Protein AF-A0A954NLI7-F1 (afdb_monomer_lite)

Secondary structure (DSSP, 8-state):
---------HHHHHHHHHHHHHHHHT---HHHHHHHHTSTTSHHHHH--SHHHHHHHTTSHHHHHHHHHHHHHHHTT-PPPTTSS----------HHHHHHHHHHHHHTTS-HHHHHHHHHHSPP-GGG-PPPPP---------------------PPPPP--------PPPP-----------------------------------

Sequence (208 aa):
METATVYLSEEKRRQALDAAHQLFMTGPDWLTFFRRTLGIDGTVRQLFPGQEEFVAFERTEEYSQIQQMVTALRALKKNPSQSAEPTRVITVRLPKSVHEALRAEANDHDISMNWLCIAKLLQAFQDDNLPTPPGPVRKKPTGSPQLKVVNGATTETVPYPIGPTGVPYRPQTATNRLDGNHSVPAPHAAFGSAPIRINPPYPGTNNQ

Structure (mmCIF, N/CA/C/O backbone):
data_AF-A0A954NLI7-F1
#
_entry.id   AF-A0A954NLI7-F1
#
loop_
_atom_site.group_PDB
_atom_site.id
_atom_site.type_symbol
_atom_site.label_atom_id
_atom_site.label_alt_id
_atom_site.label_comp_id
_atom_site.label_asym_id
_atom_site.label_entity_id
_atom_site.label_seq_id
_atom_site.pdbx_PDB_ins_code
_atom_site.Cartn_x
_atom_site.Cartn_y
_atom_site.Cartn_z
_atom_site.occupancy
_atom_site.B_iso_or_equiv
_atom_site.auth_seq_id
_atom_site.auth_comp_id
_atom_site.auth_asym_id
_atom_site.auth_atom_id
_atom_site.pdbx_PDB_model_num
ATOM 1 N N . MET A 1 1 ? -28.709 -9.449 9.661 1.00 38.97 1 MET A N 1
ATOM 2 C CA . MET A 1 1 ? -27.655 -9.002 10.589 1.00 38.97 1 MET A CA 1
ATOM 3 C C . MET A 1 1 ? -27.469 -7.526 10.312 1.00 38.97 1 MET A C 1
ATOM 5 O O . MET A 1 1 ? -27.173 -7.194 9.173 1.00 38.97 1 MET A O 1
ATOM 9 N N . GLU A 1 2 ? -27.785 -6.658 11.272 1.00 39.62 2 GLU A N 1
ATOM 10 C CA . GLU A 1 2 ? 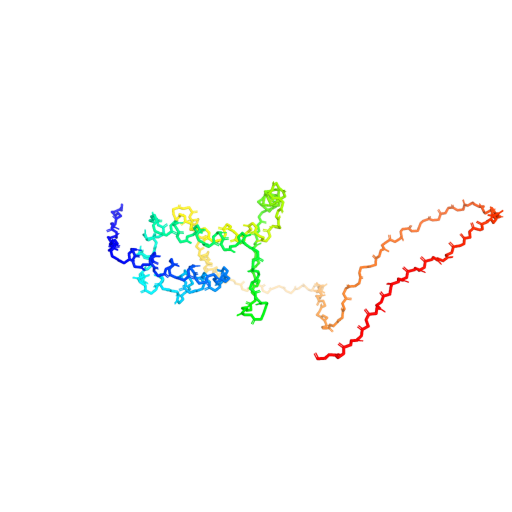-27.527 -5.219 11.154 1.00 39.62 2 GLU A CA 1
ATOM 11 C C . GLU A 1 2 ? -26.018 -5.013 11.036 1.00 39.62 2 GLU A C 1
ATOM 13 O O . GLU A 1 2 ? -25.270 -5.333 11.957 1.00 39.62 2 GLU A O 1
ATOM 18 N N . THR A 1 3 ? -25.552 -4.535 9.886 1.00 46.16 3 THR A N 1
ATOM 19 C CA . THR A 1 3 ? -24.187 -4.034 9.756 1.00 46.16 3 THR A CA 1
ATOM 20 C C . THR A 1 3 ? -24.113 -2.765 10.589 1.00 46.16 3 THR A C 1
ATOM 22 O O . THR A 1 3 ? -24.630 -1.727 10.175 1.00 46.16 3 THR A O 1
ATOM 25 N N . ALA A 1 4 ? -23.526 -2.851 11.782 1.00 49.44 4 ALA A N 1
ATOM 26 C CA . ALA A 1 4 ? -23.156 -1.670 12.539 1.00 49.44 4 ALA A CA 1
ATOM 27 C C . ALA A 1 4 ? -22.230 -0.833 11.646 1.00 49.44 4 ALA A C 1
ATOM 29 O O . ALA A 1 4 ? -21.099 -1.220 11.361 1.00 49.44 4 ALA A O 1
ATOM 30 N N . THR A 1 5 ? -22.738 0.280 11.122 1.00 58.44 5 THR A N 1
ATOM 31 C CA . THR A 1 5 ? -21.933 1.254 10.388 1.00 58.44 5 THR A CA 1
ATOM 32 C C . THR A 1 5 ? -20.918 1.838 11.357 1.00 58.44 5 THR A C 1
ATOM 34 O O . THR A 1 5 ? -21.265 2.663 12.203 1.00 58.44 5 THR A O 1
ATOM 37 N N . VAL A 1 6 ? -19.672 1.379 11.259 1.00 72.75 6 VAL A N 1
ATOM 38 C CA . VAL A 1 6 ? -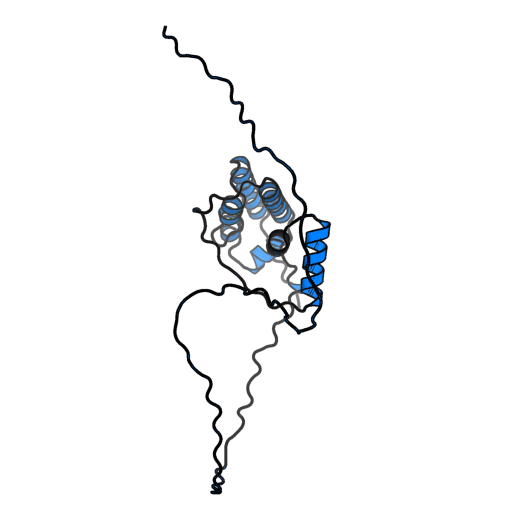18.546 1.969 11.980 1.00 72.75 6 VAL A CA 1
ATOM 39 C C . VAL A 1 6 ? -18.309 3.357 11.395 1.00 72.75 6 VAL A C 1
ATOM 41 O O . VAL A 1 6 ? -17.900 3.502 10.243 1.00 72.75 6 VAL A O 1
ATOM 44 N N . TYR A 1 7 ? -18.611 4.391 12.176 1.00 74.12 7 TYR A N 1
ATOM 45 C CA . TYR A 1 7 ? -18.366 5.773 11.781 1.00 74.12 7 TYR A CA 1
ATOM 46 C C . TYR A 1 7 ? -16.888 6.107 11.972 1.00 74.12 7 TYR A C 1
ATOM 48 O O . TYR A 1 7 ? -16.400 6.232 13.095 1.00 74.12 7 TYR A O 1
ATOM 56 N N . LEU A 1 8 ? -16.176 6.279 10.861 1.00 83.12 8 LEU A N 1
ATOM 57 C CA . LEU A 1 8 ? -14.803 6.770 10.863 1.00 83.12 8 LEU A CA 1
ATOM 58 C C . LEU A 1 8 ? -14.781 8.292 10.944 1.00 83.12 8 LEU A C 1
ATOM 60 O O . LEU A 1 8 ? -15.392 8.978 10.126 1.00 83.12 8 LEU A O 1
ATOM 64 N N . SER A 1 9 ? -14.016 8.825 11.894 1.00 89.00 9 SER A N 1
ATOM 65 C CA . SER A 1 9 ? -13.757 10.262 11.976 1.00 89.00 9 SER A CA 1
ATOM 66 C C . SER A 1 9 ? -13.053 10.751 10.706 1.00 89.00 9 SER A C 1
ATOM 68 O O . SER A 1 9 ? -11.976 10.257 10.366 1.00 89.00 9 SER A O 1
ATOM 70 N N . GLU A 1 10 ? -13.636 11.739 10.021 1.00 90.31 10 GLU A N 1
ATOM 71 C CA . GLU A 1 10 ? -13.028 12.364 8.836 1.00 90.31 10 GLU A CA 1
ATOM 72 C C . GLU A 1 10 ? -11.649 12.950 9.145 1.00 90.31 10 GLU A C 1
ATOM 74 O O . GLU A 1 10 ? -10.729 12.819 8.342 1.00 90.31 10 GLU A O 1
ATOM 79 N N . GLU A 1 11 ? -11.482 13.506 10.348 1.00 92.69 11 GLU A N 1
ATOM 80 C CA . GLU A 1 11 ? -10.203 14.038 10.812 1.00 92.69 11 GLU A CA 1
ATOM 81 C C . GLU A 1 11 ? -9.129 12.949 10.847 1.00 92.69 11 GLU A C 1
ATOM 83 O O . GLU A 1 11 ? -8.040 13.152 10.323 1.00 92.69 11 GLU A O 1
ATOM 88 N N . LYS A 1 12 ? -9.444 11.761 11.386 1.00 92.25 12 LYS A N 1
ATOM 89 C CA . LYS A 1 12 ? -8.500 10.632 11.405 1.00 92.25 12 LYS A CA 1
ATOM 90 C C . LYS A 1 12 ? -8.139 10.168 9.992 1.00 92.25 12 LYS A C 1
ATOM 92 O O . LYS A 1 12 ? -6.976 9.862 9.733 1.00 92.25 12 LYS A O 1
ATOM 97 N N . ARG A 1 13 ? -9.120 10.110 9.078 1.00 94.50 13 ARG A N 1
ATOM 98 C CA . ARG A 1 13 ? -8.895 9.715 7.673 1.00 94.50 13 ARG A CA 1
ATOM 99 C C . ARG A 1 13 ? -7.956 10.695 6.975 1.00 94.50 13 ARG A C 1
ATOM 101 O O . ARG A 1 13 ? -6.963 10.274 6.383 1.00 94.50 13 ARG A O 1
ATOM 108 N N . ARG A 1 14 ? -8.224 11.995 7.116 1.00 95.56 14 ARG A N 1
ATOM 109 C CA . ARG A 1 14 ? -7.375 13.060 6.577 1.00 95.56 14 ARG A CA 1
ATOM 110 C C . ARG A 1 14 ? -5.985 13.041 7.204 1.00 95.56 14 ARG A C 1
ATOM 112 O O . ARG A 1 14 ? -5.002 13.083 6.481 1.00 95.56 14 ARG A O 1
ATOM 119 N N . GLN A 1 15 ? -5.892 12.884 8.522 1.00 95.81 15 GLN A N 1
ATOM 120 C CA . GLN A 1 15 ? -4.617 12.800 9.232 1.00 95.81 15 GLN A CA 1
ATOM 121 C C . GLN A 1 15 ? -3.753 11.629 8.734 1.00 95.81 15 GLN A C 1
ATOM 123 O O . GLN A 1 15 ? -2.540 11.784 8.582 1.00 95.81 15 GLN A O 1
ATOM 128 N N . ALA A 1 16 ? -4.358 10.471 8.450 1.00 95.44 16 ALA A N 1
ATOM 129 C CA . ALA A 1 16 ? -3.658 9.335 7.854 1.00 95.44 16 ALA A CA 1
ATOM 130 C C . ALA A 1 16 ? -3.104 9.672 6.460 1.00 95.44 16 ALA A C 1
ATOM 132 O O . ALA A 1 16 ? -1.940 9.379 6.171 1.00 95.44 16 ALA A O 1
ATOM 133 N N . LEU A 1 17 ? -3.919 10.312 5.617 1.00 97.00 17 LEU A N 1
ATOM 134 C CA . LEU A 1 17 ? -3.525 10.735 4.274 1.00 97.00 17 LEU A CA 1
ATOM 135 C C . LEU A 1 17 ? -2.419 11.798 4.304 1.00 97.00 17 LEU A C 1
ATOM 137 O O . LEU A 1 17 ? -1.421 11.657 3.600 1.00 97.00 17 LEU A O 1
ATOM 141 N N . ASP A 1 18 ? -2.547 12.814 5.156 1.00 97.06 18 ASP A N 1
ATOM 142 C CA . ASP A 1 18 ? -1.562 13.885 5.315 1.00 97.06 18 ASP A CA 1
ATOM 143 C C . ASP A 1 18 ? -0.212 13.323 5.767 1.00 97.06 18 ASP A C 1
ATOM 145 O O . ASP A 1 18 ? 0.823 13.623 5.169 1.00 97.06 18 ASP A O 1
ATOM 149 N N . ALA A 1 19 ? -0.208 12.444 6.776 1.00 96.19 19 ALA A N 1
ATOM 150 C CA . ALA A 1 19 ? 1.010 11.787 7.243 1.00 96.19 19 ALA A CA 1
ATOM 151 C C . ALA A 1 19 ? 1.681 10.963 6.130 1.00 96.19 19 ALA A C 1
ATOM 153 O O . ALA A 1 19 ? 2.908 10.999 5.980 1.00 96.19 19 ALA A O 1
ATOM 154 N N . ALA A 1 20 ? 0.888 10.255 5.319 1.00 97.06 20 ALA A N 1
ATOM 155 C CA . ALA A 1 20 ? 1.392 9.515 4.169 1.00 97.06 20 ALA A CA 1
ATOM 156 C C . ALA A 1 20 ? 1.970 10.453 3.096 1.00 97.06 20 ALA A C 1
ATOM 158 O O . ALA A 1 20 ? 3.089 10.227 2.636 1.00 97.06 20 ALA A O 1
ATOM 159 N N . HIS A 1 21 ? 1.281 11.542 2.748 1.00 97.31 21 HIS A N 1
ATOM 160 C CA . HIS A 1 21 ? 1.772 12.535 1.789 1.00 97.31 21 HIS A CA 1
ATOM 161 C C . HIS A 1 21 ? 3.100 13.156 2.220 1.00 97.31 21 HIS A C 1
ATOM 163 O O . HIS A 1 21 ? 4.029 13.230 1.413 1.00 97.31 21 HIS A O 1
ATOM 169 N N . GLN A 1 22 ? 3.221 13.559 3.488 1.00 96.81 22 GLN A N 1
ATOM 170 C CA . GLN A 1 22 ? 4.461 14.132 4.018 1.00 96.81 22 GLN A CA 1
ATOM 171 C C . GLN A 1 22 ? 5.634 13.159 3.872 1.00 96.81 22 GLN A C 1
ATOM 173 O O . GLN A 1 22 ? 6.716 13.554 3.437 1.00 96.81 22 GLN A O 1
ATOM 178 N N . LEU A 1 23 ? 5.418 11.872 4.163 1.00 95.75 23 LEU A N 1
ATOM 179 C CA . LEU A 1 23 ? 6.448 10.856 3.971 1.00 95.75 23 LEU A CA 1
ATOM 180 C C . LEU A 1 23 ? 6.748 10.607 2.487 1.00 95.75 23 LEU A C 1
ATOM 182 O O . LEU A 1 23 ? 7.906 10.431 2.122 1.00 95.75 23 LEU A O 1
ATOM 186 N N . PHE A 1 24 ? 5.739 10.595 1.618 1.00 95.94 24 PHE A N 1
ATOM 187 C CA . PHE A 1 24 ? 5.924 10.382 0.181 1.00 95.94 24 PHE A CA 1
ATOM 188 C C . PHE A 1 24 ? 6.814 11.470 -0.445 1.00 95.94 24 PHE A C 1
ATOM 190 O O . PHE A 1 24 ? 7.702 11.164 -1.243 1.00 95.94 24 PHE A O 1
ATOM 197 N N . MET A 1 25 ? 6.653 12.727 -0.014 1.00 95.38 25 MET A N 1
ATOM 198 C CA . MET A 1 25 ? 7.464 13.864 -0.469 1.00 95.38 25 MET A CA 1
ATOM 199 C C . MET A 1 25 ? 8.957 13.738 -0.135 1.00 95.38 25 MET A C 1
ATOM 201 O O . MET A 1 25 ? 9.783 14.325 -0.831 1.00 95.38 25 MET A O 1
ATOM 205 N N . THR A 1 26 ? 9.347 12.938 0.866 1.00 93.75 26 THR A N 1
ATOM 206 C CA . THR A 1 26 ? 10.772 12.714 1.175 1.00 93.75 26 THR A CA 1
ATOM 207 C C . THR A 1 26 ? 11.456 11.735 0.208 1.00 93.75 26 THR A C 1
ATOM 209 O O . THR A 1 26 ? 12.631 11.419 0.390 1.00 93.75 26 THR A O 1
ATOM 212 N N . GLY A 1 27 ? 10.738 11.194 -0.785 1.00 90.81 27 GLY A N 1
ATOM 213 C CA . GLY A 1 27 ? 11.255 10.222 -1.757 1.00 90.81 27 GLY A CA 1
ATOM 214 C C . GLY A 1 27 ? 11.783 8.903 -1.159 1.00 90.81 27 GLY A C 1
ATOM 215 O O . GLY A 1 27 ? 12.863 8.443 -1.577 1.00 90.81 27 GLY A O 1
ATOM 216 N N . PRO A 1 28 ? 11.085 8.290 -0.176 1.00 91.81 28 PRO A N 1
ATOM 217 C CA . PRO A 1 28 ? 11.508 7.028 0.424 1.00 91.81 28 PRO A CA 1
ATOM 218 C C . PRO A 1 28 ? 11.469 5.891 -0.604 1.00 91.81 28 PRO A C 1
ATOM 220 O O . PRO A 1 28 ? 10.839 5.991 -1.656 1.00 91.81 28 PRO A O 1
ATOM 223 N N . ASP A 1 29 ? 12.137 4.779 -0.306 1.00 90.56 29 ASP A N 1
ATOM 224 C CA . ASP A 1 29 ? 11.845 3.536 -1.016 1.00 90.56 29 ASP A CA 1
ATOM 225 C C . ASP A 1 29 ? 10.440 3.023 -0.647 1.00 90.56 29 ASP A C 1
ATOM 227 O O . ASP A 1 29 ? 9.889 3.348 0.412 1.00 90.56 29 ASP A O 1
ATOM 231 N N . TRP A 1 30 ? 9.856 2.210 -1.530 1.00 91.12 30 TRP A N 1
ATOM 232 C CA . TRP A 1 30 ? 8.482 1.725 -1.375 1.00 91.12 30 TRP A CA 1
ATOM 233 C C . TRP A 1 30 ? 8.270 0.931 -0.077 1.00 91.12 30 TRP A C 1
ATOM 235 O O . TRP A 1 30 ? 7.185 0.982 0.499 1.00 91.12 30 TRP A O 1
ATOM 245 N N . LEU A 1 31 ? 9.297 0.219 0.398 1.00 90.62 31 LEU A N 1
ATOM 246 C CA . LEU A 1 31 ? 9.206 -0.652 1.564 1.00 90.62 31 LEU A CA 1
ATOM 247 C C . LEU A 1 31 ? 9.277 0.161 2.860 1.00 90.62 31 LEU A C 1
ATOM 249 O O . LEU A 1 31 ? 8.458 -0.031 3.756 1.00 90.62 31 LEU A O 1
ATOM 253 N N . THR A 1 32 ? 10.185 1.136 2.934 1.00 92.31 32 THR A N 1
ATOM 254 C CA . THR A 1 32 ? 10.224 2.120 4.023 1.00 92.31 32 THR A CA 1
ATOM 255 C C . THR A 1 32 ? 8.913 2.892 4.115 1.00 92.31 32 THR A C 1
ATOM 257 O O . THR A 1 32 ? 8.400 3.080 5.220 1.00 92.31 32 THR A O 1
ATOM 260 N N . PHE A 1 33 ? 8.351 3.309 2.975 1.00 94.06 33 PHE A N 1
ATOM 261 C CA . PHE A 1 33 ? 7.045 3.958 2.940 1.00 94.06 33 PHE A CA 1
ATOM 262 C C . PHE A 1 33 ? 5.949 3.039 3.480 1.00 94.06 33 PHE A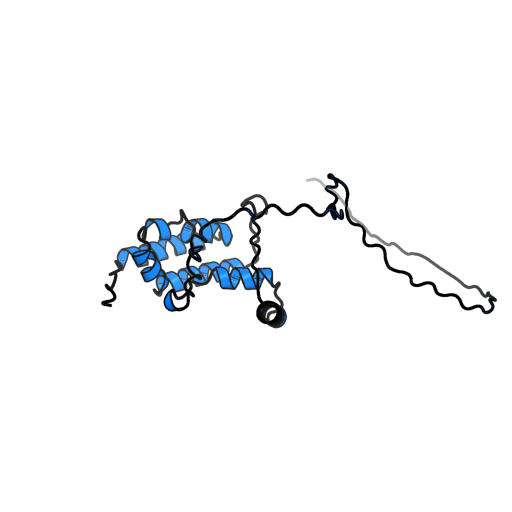 C 1
ATOM 264 O O . PHE A 1 33 ? 5.249 3.419 4.418 1.00 94.06 33 PHE A O 1
ATOM 271 N N . PHE A 1 34 ? 5.841 1.816 2.946 1.00 92.94 34 PHE A N 1
ATOM 272 C CA . PHE A 1 34 ? 4.839 0.837 3.365 1.00 92.94 34 PHE A CA 1
ATOM 273 C C . PHE A 1 34 ? 4.929 0.553 4.867 1.00 92.94 34 PHE A C 1
ATOM 275 O O . PHE A 1 34 ? 3.938 0.687 5.577 1.00 92.94 34 PHE A O 1
ATOM 282 N N . ARG A 1 35 ? 6.126 0.252 5.383 1.00 92.56 35 ARG A N 1
ATOM 283 C CA . ARG A 1 35 ? 6.345 -0.079 6.797 1.00 92.56 35 ARG A CA 1
ATOM 284 C C . ARG A 1 35 ? 5.939 1.055 7.738 1.00 92.56 35 ARG A C 1
ATOM 286 O O . ARG A 1 35 ? 5.351 0.789 8.779 1.00 92.56 35 ARG A O 1
ATOM 293 N N . ARG A 1 36 ? 6.245 2.307 7.382 1.00 94.38 36 ARG A N 1
ATOM 294 C CA . ARG A 1 36 ? 5.915 3.480 8.211 1.00 94.38 36 ARG A CA 1
ATOM 295 C C . ARG A 1 36 ? 4.448 3.897 8.125 1.00 94.38 36 ARG A C 1
ATOM 297 O O . ARG A 1 36 ? 3.972 4.552 9.043 1.00 94.38 36 ARG A O 1
ATOM 304 N N . THR A 1 37 ? 3.741 3.538 7.057 1.00 94.44 37 THR A N 1
ATOM 305 C CA . THR A 1 37 ? 2.347 3.956 6.835 1.00 94.44 37 THR A CA 1
ATOM 306 C C . THR A 1 37 ? 1.364 2.828 7.135 1.00 94.44 37 THR A C 1
ATOM 308 O O . THR A 1 37 ? 0.642 2.903 8.126 1.00 94.44 37 THR A O 1
ATOM 311 N N . LEU A 1 38 ? 1.365 1.783 6.307 1.00 92.69 38 LEU A N 1
ATOM 312 C CA . LEU A 1 38 ? 0.416 0.663 6.317 1.00 92.69 38 LEU A CA 1
ATOM 313 C C . LEU A 1 38 ? 0.921 -0.575 7.077 1.00 92.69 38 LEU A C 1
ATOM 315 O O . LEU A 1 38 ? 0.144 -1.492 7.346 1.00 92.69 38 LEU A O 1
ATOM 319 N N . GLY A 1 39 ? 2.214 -0.622 7.404 1.00 90.62 39 GLY A N 1
ATOM 320 C CA . GLY A 1 39 ? 2.822 -1.697 8.185 1.00 90.62 39 GLY A CA 1
ATOM 321 C C . GLY A 1 39 ? 2.195 -1.842 9.573 1.00 90.62 39 GLY A C 1
ATOM 322 O O . GLY A 1 39 ? 1.471 -0.964 10.028 1.00 90.62 39 GLY A O 1
ATOM 323 N N . ILE A 1 40 ? 2.499 -2.948 10.258 1.00 89.19 40 ILE A N 1
ATOM 324 C CA . ILE A 1 40 ? 1.915 -3.306 11.567 1.00 89.19 40 ILE A CA 1
ATOM 325 C C . ILE A 1 40 ? 2.051 -2.163 12.589 1.00 89.19 40 ILE A C 1
ATOM 327 O O . ILE A 1 40 ? 1.079 -1.836 13.261 1.00 89.19 40 ILE A O 1
ATOM 331 N N . ASP A 1 41 ? 3.218 -1.514 12.629 1.00 88.31 41 ASP A N 1
ATOM 332 C CA . ASP A 1 41 ? 3.506 -0.368 13.505 1.00 88.31 41 ASP A CA 1
ATOM 333 C C . ASP A 1 41 ? 3.350 0.990 12.796 1.00 88.31 41 ASP A C 1
ATOM 335 O O . ASP A 1 41 ? 3.806 2.022 13.293 1.00 88.31 41 ASP A O 1
ATOM 339 N N . GLY A 1 42 ? 2.760 0.996 11.602 1.00 92.56 42 GLY A N 1
ATOM 340 C CA . GLY A 1 42 ? 2.624 2.173 10.760 1.00 92.56 42 GLY A CA 1
ATOM 341 C C . GLY A 1 42 ? 1.604 3.174 11.297 1.00 92.56 42 GLY A C 1
ATOM 342 O O . GLY A 1 42 ? 0.699 2.836 12.061 1.00 92.56 42 GLY A O 1
ATOM 343 N N . THR A 1 43 ? 1.725 4.429 10.868 1.00 94.81 43 THR A N 1
ATOM 344 C CA . THR A 1 43 ? 0.863 5.526 11.330 1.00 94.81 43 THR A CA 1
ATOM 345 C C . THR A 1 43 ? -0.625 5.232 11.122 1.00 94.81 43 THR A C 1
ATOM 347 O O . THR A 1 43 ? -1.432 5.549 11.990 1.00 94.81 43 THR A O 1
ATOM 350 N N . VAL A 1 44 ? -1.004 4.566 10.025 1.00 93.88 44 VAL A N 1
ATOM 351 C CA . VAL A 1 44 ? -2.411 4.219 9.758 1.00 93.88 44 VAL A CA 1
ATOM 352 C C . VAL A 1 44 ? -2.928 3.194 10.773 1.00 93.88 44 VAL A C 1
ATOM 354 O O . VAL A 1 44 ? -4.011 3.374 11.325 1.00 93.88 44 VAL A O 1
ATOM 357 N N . ARG A 1 45 ? -2.141 2.155 11.086 1.00 91.56 45 ARG A N 1
ATOM 358 C CA . ARG A 1 45 ? -2.491 1.149 12.109 1.00 91.56 45 ARG A CA 1
ATOM 359 C C . ARG A 1 45 ? -2.624 1.762 13.504 1.00 91.56 45 ARG A C 1
ATOM 361 O O . ARG A 1 45 ? -3.468 1.326 14.277 1.00 91.56 45 ARG A O 1
ATOM 368 N N . GLN A 1 46 ? -1.827 2.783 13.816 1.00 93.38 46 GLN A N 1
ATOM 369 C CA . GLN A 1 46 ? -1.918 3.499 15.092 1.00 93.38 46 GLN A CA 1
ATOM 370 C C . GLN A 1 46 ? -3.182 4.371 15.192 1.00 93.38 46 GLN A C 1
ATOM 372 O O . GLN A 1 46 ? -3.766 4.477 16.269 1.00 93.38 46 GLN A O 1
ATOM 377 N N . LEU A 1 47 ? -3.622 4.982 14.086 1.00 93.69 47 LEU A N 1
ATOM 378 C CA . LEU A 1 47 ? -4.834 5.814 14.043 1.00 93.69 47 LEU A CA 1
ATOM 379 C C . LEU A 1 47 ? -6.133 4.991 14.092 1.00 93.69 47 LEU A C 1
ATOM 381 O O . LEU A 1 47 ? -7.136 5.458 14.651 1.00 93.69 47 LEU A O 1
ATOM 385 N N . PHE A 1 48 ? -6.093 3.773 13.543 1.00 93.06 48 PHE A N 1
ATOM 386 C CA . PHE A 1 48 ? -7.202 2.816 13.487 1.00 93.06 48 PHE A CA 1
ATOM 387 C C . PHE A 1 48 ? -6.803 1.485 14.151 1.00 93.06 48 PHE A C 1
ATOM 389 O O . PHE A 1 48 ? -6.556 0.492 13.460 1.00 93.06 48 PHE A O 1
ATOM 396 N N . PRO A 1 49 ? -6.700 1.447 15.494 1.00 89.75 49 PRO A N 1
ATOM 397 C CA . PRO A 1 49 ? -6.267 0.252 16.215 1.00 89.75 49 PRO A CA 1
ATOM 398 C C . PRO A 1 49 ? -7.316 -0.870 16.189 1.00 89.75 49 PRO A C 1
ATOM 400 O O . PRO A 1 49 ? -6.969 -2.042 16.342 1.00 89.75 49 PRO A O 1
ATOM 403 N N . GLY A 1 50 ? -8.599 -0.532 16.012 1.00 90.56 50 GLY A N 1
ATOM 404 C CA . GLY A 1 50 ? -9.675 -1.509 15.881 1.00 90.56 50 GLY A CA 1
ATOM 405 C C . GLY A 1 50 ? -9.690 -2.147 14.494 1.00 90.56 50 GLY A C 1
ATOM 406 O O . GLY A 1 50 ? -9.641 -1.445 13.487 1.00 90.56 50 GLY A O 1
ATOM 407 N N . GLN A 1 51 ? -9.820 -3.476 14.427 1.00 87.25 51 GLN A N 1
ATOM 408 C CA . GLN A 1 51 ? -9.897 -4.186 13.144 1.00 87.25 51 GLN A CA 1
ATOM 409 C C . GLN A 1 51 ? -11.078 -3.696 12.296 1.00 87.25 51 GLN A C 1
ATOM 411 O O . GLN A 1 51 ? -10.912 -3.485 11.101 1.00 87.25 51 GLN A O 1
ATOM 416 N N . GLU A 1 52 ? -12.243 -3.472 12.906 1.00 87.69 52 GLU A N 1
ATOM 417 C CA . GLU A 1 52 ? -13.430 -2.975 12.200 1.00 87.69 52 GLU A CA 1
ATOM 418 C C . GLU A 1 52 ? -13.233 -1.543 11.674 1.00 87.69 52 GLU A C 1
ATOM 420 O O . GLU A 1 52 ? -13.633 -1.242 10.551 1.00 87.69 52 GLU A O 1
ATOM 425 N N . GLU A 1 53 ? -12.557 -0.675 12.438 1.00 90.44 53 GLU A N 1
ATOM 426 C CA . GLU A 1 53 ? -12.211 0.685 12.002 1.00 90.44 53 GLU A CA 1
ATOM 427 C C . GLU A 1 53 ? -11.219 0.659 10.833 1.00 90.44 53 GLU A C 1
ATOM 429 O O . GLU A 1 53 ? -11.409 1.364 9.844 1.00 90.44 53 GLU A O 1
ATOM 434 N N . PHE A 1 54 ? -10.179 -0.175 10.915 1.00 90.06 54 PHE A N 1
ATOM 435 C CA . PHE A 1 54 ? -9.189 -0.306 9.848 1.00 90.06 54 PHE A CA 1
ATOM 436 C C . PHE A 1 54 ? -9.829 -0.840 8.562 1.00 90.06 54 PHE A C 1
ATOM 438 O O . PHE A 1 54 ? -9.641 -0.267 7.497 1.00 90.06 54 PHE A O 1
ATOM 445 N N . VAL A 1 55 ? -10.655 -1.880 8.668 1.00 88.69 55 VAL A N 1
ATOM 446 C CA . VAL A 1 55 ? -11.407 -2.468 7.546 1.00 88.69 55 VAL A CA 1
ATOM 447 C C . VAL A 1 55 ? -12.388 -1.469 6.923 1.00 88.69 55 VAL A C 1
ATOM 449 O O . VAL A 1 55 ? -12.590 -1.449 5.706 1.00 88.69 55 VAL A O 1
ATOM 452 N N . ALA A 1 56 ? -13.011 -0.613 7.733 1.00 89.19 56 ALA A N 1
ATOM 453 C CA . ALA A 1 56 ? -13.813 0.486 7.215 1.00 89.19 56 ALA A CA 1
ATOM 454 C C . ALA A 1 56 ? -12.933 1.526 6.489 1.00 89.19 56 ALA A C 1
ATOM 456 O O . ALA A 1 56 ? -13.351 2.048 5.457 1.00 89.19 56 ALA A O 1
ATOM 457 N N . PHE A 1 57 ? -11.710 1.787 6.973 1.00 91.75 57 PHE A N 1
ATOM 458 C CA . PHE A 1 57 ? -10.770 2.731 6.361 1.00 91.75 57 PHE A CA 1
ATOM 459 C C . PHE A 1 57 ? -10.262 2.232 5.005 1.00 91.75 57 PHE A C 1
ATOM 461 O O . PHE A 1 57 ? -10.142 3.018 4.073 1.00 91.75 57 PHE A O 1
ATOM 468 N N . GLU A 1 58 ? -10.054 0.923 4.842 1.00 91.38 58 GLU A N 1
ATOM 469 C CA . GLU A 1 58 ? -9.642 0.333 3.559 1.00 91.38 58 GLU A CA 1
ATOM 470 C C . GLU A 1 58 ? -10.640 0.580 2.418 1.00 91.38 58 GLU A C 1
ATOM 472 O O . GLU A 1 58 ? -10.272 0.521 1.245 1.00 91.38 58 GLU A O 1
ATOM 477 N N . ARG A 1 59 ? -11.900 0.891 2.748 1.00 89.81 59 ARG A N 1
ATOM 478 C CA . ARG A 1 59 ? -12.950 1.223 1.776 1.00 89.81 59 ARG A CA 1
ATOM 479 C C . ARG A 1 59 ? -13.007 2.712 1.420 1.00 89.81 59 ARG A C 1
ATOM 481 O O . ARG A 1 59 ? -13.866 3.099 0.629 1.00 89.81 59 ARG A O 1
ATOM 488 N N . THR A 1 60 ? -12.151 3.555 1.997 1.00 92.38 60 THR A N 1
ATOM 489 C CA . THR A 1 60 ? -12.205 5.006 1.783 1.00 92.38 60 THR A CA 1
ATOM 490 C C . THR A 1 60 ? -11.305 5.468 0.638 1.00 92.38 60 THR A C 1
ATOM 492 O O . THR A 1 60 ? -10.391 4.771 0.178 1.00 92.38 60 THR A O 1
ATOM 495 N N . GLU A 1 61 ? -11.567 6.684 0.157 1.00 93.19 61 GLU A N 1
ATOM 496 C CA . GLU A 1 61 ? -10.760 7.307 -0.891 1.00 93.19 61 GLU A CA 1
ATOM 497 C C . GLU A 1 61 ? -9.335 7.599 -0.403 1.00 93.19 61 GLU A C 1
ATOM 499 O O . GLU A 1 61 ? -8.375 7.390 -1.143 1.00 93.19 61 GLU A O 1
ATOM 504 N N . GLU A 1 62 ? -9.172 7.999 0.861 1.00 94.62 62 GLU A N 1
ATOM 505 C CA . GLU A 1 62 ? -7.859 8.281 1.446 1.00 94.62 62 GLU A CA 1
ATOM 506 C C . GLU A 1 62 ? -6.947 7.053 1.405 1.00 94.62 62 GLU A C 1
ATOM 508 O O . GLU A 1 62 ? -5.788 7.149 1.001 1.00 94.62 62 GLU A O 1
ATOM 513 N N . TYR A 1 63 ? -7.471 5.876 1.759 1.00 94.81 63 TYR A N 1
ATOM 514 C CA . TYR A 1 63 ? -6.713 4.633 1.655 1.00 94.81 63 TYR A CA 1
ATOM 515 C C . TYR A 1 63 ? -6.335 4.320 0.203 1.00 94.81 63 TYR A C 1
ATOM 517 O O . TYR A 1 63 ? -5.190 3.955 -0.078 1.00 94.81 63 TYR A O 1
ATOM 525 N N . SER A 1 64 ? -7.263 4.536 -0.733 1.00 93.62 64 SER A N 1
ATOM 526 C CA . SER A 1 64 ? -7.009 4.354 -2.167 1.00 93.62 64 SER A CA 1
ATOM 527 C C . SER A 1 64 ? -5.868 5.254 -2.659 1.00 93.62 64 SER A C 1
ATOM 529 O O . SER A 1 64 ? -4.995 4.797 -3.398 1.00 93.62 64 SER A O 1
ATOM 531 N N . GLN A 1 65 ? -5.809 6.507 -2.201 1.00 95.62 65 GLN A N 1
ATOM 532 C CA . GLN A 1 65 ? -4.711 7.427 -2.515 1.00 95.62 65 GLN A CA 1
ATOM 533 C C . GLN A 1 65 ? -3.374 6.960 -1.912 1.00 95.62 65 GLN A C 1
ATOM 535 O O . GLN A 1 65 ? -2.347 6.977 -2.595 1.00 95.62 65 GLN A O 1
ATOM 540 N N . ILE A 1 66 ? -3.368 6.455 -0.673 1.00 95.69 66 ILE A N 1
ATOM 541 C CA . ILE A 1 66 ? -2.166 5.861 -0.056 1.00 95.69 66 ILE A CA 1
ATOM 542 C C . ILE A 1 66 ? -1.679 4.647 -0.860 1.00 95.69 66 ILE A C 1
ATOM 544 O O . ILE A 1 66 ? -0.481 4.524 -1.124 1.00 95.69 66 ILE A O 1
ATOM 548 N N . GLN A 1 67 ? -2.577 3.776 -1.328 1.00 94.25 67 GLN A N 1
ATOM 549 C CA . GLN A 1 67 ? -2.200 2.647 -2.186 1.00 94.25 67 GLN A CA 1
ATOM 550 C C . GLN A 1 67 ? -1.633 3.085 -3.545 1.00 94.25 67 GLN A C 1
ATOM 552 O O . GLN A 1 67 ? -0.689 2.465 -4.053 1.00 94.25 67 GLN A O 1
ATOM 557 N N . GLN A 1 68 ? -2.150 4.169 -4.129 1.00 94.44 68 GLN A N 1
ATOM 558 C CA . GLN A 1 68 ? -1.585 4.751 -5.350 1.00 94.44 68 GLN A CA 1
ATOM 559 C C . GLN A 1 68 ? -0.152 5.249 -5.118 1.00 94.44 68 GLN A C 1
ATOM 561 O O . GLN A 1 68 ? 0.722 4.973 -5.942 1.00 94.44 68 GLN A O 1
ATOM 566 N N . MET A 1 69 ? 0.127 5.883 -3.973 1.00 95.19 69 MET A N 1
ATOM 567 C CA . MET A 1 69 ? 1.491 6.274 -3.591 1.00 95.19 69 MET A CA 1
ATOM 568 C C . MET A 1 69 ? 2.429 5.061 -3.485 1.00 95.19 69 MET A C 1
ATOM 570 O O . MET A 1 69 ? 3.526 5.086 -4.048 1.00 95.19 69 MET A O 1
ATOM 574 N N . VAL A 1 70 ? 1.998 3.967 -2.837 1.00 93.50 70 VAL A N 1
ATOM 575 C CA . VAL A 1 70 ? 2.778 2.709 -2.772 1.00 93.50 70 VAL A CA 1
ATOM 576 C C . VAL A 1 70 ? 3.077 2.187 -4.178 1.00 93.50 70 VAL A C 1
ATOM 578 O O . VAL A 1 70 ? 4.218 1.841 -4.491 1.00 93.50 70 VAL A O 1
ATOM 581 N N . THR A 1 71 ? 2.061 2.156 -5.039 1.00 91.44 71 THR A N 1
ATOM 582 C CA . THR A 1 71 ? 2.175 1.677 -6.421 1.00 91.44 71 THR A CA 1
ATOM 583 C C . THR A 1 71 ? 3.166 2.522 -7.222 1.00 91.44 71 THR A C 1
ATOM 585 O O . THR A 1 71 ? 4.031 1.969 -7.907 1.00 91.44 71 THR A O 1
ATOM 588 N N . ALA A 1 72 ? 3.111 3.848 -7.075 1.00 92.62 72 ALA A N 1
ATOM 589 C CA . ALA A 1 72 ? 4.040 4.776 -7.712 1.00 92.62 72 ALA A CA 1
ATOM 590 C C . ALA A 1 72 ? 5.492 4.548 -7.252 1.00 92.62 72 ALA A C 1
ATOM 592 O O . ALA A 1 72 ? 6.383 4.393 -8.091 1.00 92.62 72 ALA A O 1
ATOM 593 N N . LEU A 1 73 ? 5.740 4.437 -5.938 1.00 92.56 73 LEU A N 1
ATOM 594 C CA . LEU A 1 73 ? 7.081 4.141 -5.398 1.00 92.56 73 LEU A CA 1
ATOM 595 C C . LEU A 1 73 ? 7.624 2.804 -5.898 1.00 92.56 73 LEU A C 1
ATOM 597 O O . LEU A 1 73 ? 8.826 2.653 -6.123 1.00 92.56 73 LEU A O 1
ATOM 601 N N . ARG A 1 74 ? 6.741 1.827 -6.090 1.00 89.62 74 ARG A N 1
ATOM 602 C CA . ARG A 1 74 ? 7.119 0.514 -6.592 1.00 89.62 74 ARG A CA 1
ATOM 603 C C . ARG A 1 74 ? 7.506 0.567 -8.072 1.00 89.62 74 ARG A C 1
ATOM 605 O O . ARG A 1 74 ? 8.510 -0.028 -8.457 1.00 89.62 74 ARG A O 1
ATOM 612 N N . ALA A 1 75 ? 6.780 1.330 -8.889 1.00 88.00 75 ALA A N 1
ATOM 613 C CA . ALA A 1 75 ? 7.099 1.527 -10.306 1.00 88.00 75 ALA A CA 1
ATOM 614 C C . ALA A 1 75 ? 8.475 2.186 -10.530 1.00 88.00 75 ALA A C 1
ATOM 616 O O . ALA A 1 75 ? 9.159 1.868 -11.501 1.00 88.00 75 ALA A O 1
ATOM 617 N N . LEU A 1 76 ? 8.923 3.031 -9.596 1.00 85.12 76 LEU A N 1
ATOM 618 C CA . LEU A 1 76 ? 10.212 3.733 -9.650 1.00 85.12 76 LEU A CA 1
ATOM 619 C C . LEU A 1 76 ? 11.450 2.814 -9.545 1.00 85.12 76 LEU A C 1
ATOM 621 O O . LEU A 1 76 ? 12.570 3.305 -9.672 1.00 85.12 76 LEU A O 1
ATOM 625 N N . LYS A 1 77 ? 11.291 1.496 -9.318 1.00 67.31 77 LYS A N 1
ATOM 626 C CA . LYS A 1 77 ? 12.379 0.488 -9.251 1.00 67.31 77 LYS A CA 1
ATOM 627 C C . LYS A 1 77 ? 13.555 0.854 -8.325 1.00 67.31 77 LYS A C 1
ATOM 629 O O . LYS A 1 77 ? 14.630 0.259 -8.426 1.00 67.31 77 LYS A O 1
ATOM 634 N N . LYS A 1 78 ? 13.361 1.773 -7.372 1.00 66.44 78 LYS A N 1
ATOM 635 C CA . LYS A 1 78 ? 14.324 2.064 -6.304 1.00 66.44 78 LYS A CA 1
ATOM 636 C C . LYS A 1 78 ? 14.282 0.894 -5.327 1.00 66.44 78 LYS A C 1
ATOM 638 O O . LYS A 1 78 ? 13.504 0.885 -4.376 1.00 66.44 78 LYS A O 1
ATOM 643 N N . ASN A 1 79 ? 15.044 -0.151 -5.647 1.00 59.94 79 ASN A N 1
ATOM 644 C CA . ASN A 1 79 ? 15.127 -1.336 -4.809 1.00 59.94 79 ASN A CA 1
ATOM 645 C C . ASN A 1 79 ? 15.631 -0.899 -3.427 1.00 59.94 79 ASN A C 1
ATOM 647 O O . ASN A 1 79 ? 16.661 -0.217 -3.368 1.00 59.94 79 ASN A O 1
ATOM 651 N N . PRO A 1 80 ? 14.934 -1.255 -2.332 1.00 64.44 80 PRO A N 1
ATOM 652 C CA . PRO A 1 80 ? 15.486 -1.049 -1.004 1.00 64.44 80 PRO A CA 1
ATOM 653 C C . PRO A 1 80 ? 16.858 -1.722 -0.961 1.00 64.44 80 PRO A C 1
ATOM 655 O O . PRO A 1 80 ? 17.052 -2.797 -1.543 1.00 64.44 80 PRO A O 1
ATOM 658 N N . SER A 1 81 ? 17.836 -1.073 -0.327 1.00 58.94 81 SER A N 1
ATOM 659 C CA . SER A 1 81 ? 19.140 -1.694 -0.117 1.00 58.94 81 SER A CA 1
ATOM 660 C C . SER A 1 81 ? 18.904 -3.056 0.539 1.00 58.94 81 SER A C 1
ATOM 662 O O . SER A 1 81 ? 18.202 -3.155 1.542 1.00 58.94 81 SER A O 1
ATOM 664 N N . GLN A 1 82 ? 19.450 -4.127 -0.045 1.00 53.72 82 GLN A N 1
ATOM 665 C CA . GLN A 1 82 ? 19.175 -5.506 0.391 1.00 53.72 82 GLN A CA 1
ATOM 666 C C . GLN A 1 82 ? 19.547 -5.771 1.866 1.00 53.72 82 GLN A C 1
ATOM 668 O O . GLN A 1 82 ? 19.174 -6.804 2.412 1.00 53.72 82 GLN A O 1
ATOM 673 N N . SER A 1 83 ? 20.252 -4.844 2.527 1.00 53.97 83 SER A N 1
ATOM 674 C CA . SER A 1 83 ? 20.567 -4.906 3.956 1.00 53.97 83 SER A CA 1
ATOM 675 C C . SER A 1 83 ? 19.500 -4.298 4.880 1.00 53.97 83 SER A C 1
ATOM 677 O O . SER A 1 83 ? 19.652 -4.405 6.092 1.00 53.97 83 SER A O 1
ATOM 679 N N . ALA A 1 84 ? 18.470 -3.621 4.359 1.00 63.91 84 ALA A N 1
ATOM 680 C CA . ALA A 1 84 ? 17.516 -2.862 5.174 1.00 63.91 84 ALA A CA 1
ATOM 681 C C . ALA A 1 84 ? 16.369 -3.713 5.741 1.00 63.91 84 ALA A C 1
ATOM 683 O O . ALA A 1 84 ? 15.852 -3.391 6.809 1.00 63.91 84 ALA A O 1
ATOM 684 N N . GLU A 1 85 ? 15.967 -4.791 5.059 1.00 73.94 85 GLU A N 1
ATOM 685 C CA . GLU A 1 85 ? 14.877 -5.652 5.523 1.00 73.94 85 GLU A CA 1
ATOM 686 C C . GLU A 1 85 ? 15.114 -7.123 5.145 1.00 73.94 85 GLU A C 1
ATOM 688 O O . GLU A 1 85 ? 15.298 -7.438 3.964 1.00 73.94 85 GLU A O 1
ATOM 693 N N . PRO A 1 86 ? 15.124 -8.053 6.118 1.00 82.38 86 PRO A N 1
ATOM 694 C CA . PRO A 1 86 ? 15.329 -9.462 5.827 1.00 82.38 86 PRO A CA 1
ATOM 695 C C . PRO A 1 86 ? 14.129 -10.026 5.061 1.00 82.38 86 PRO A C 1
ATOM 697 O O . PRO A 1 86 ? 13.011 -10.072 5.568 1.00 82.38 86 PRO A O 1
ATOM 700 N N . THR A 1 87 ? 14.370 -10.528 3.850 1.00 84.38 87 THR A N 1
ATOM 701 C CA . THR A 1 87 ? 13.321 -11.184 3.060 1.00 84.38 87 THR A CA 1
ATOM 702 C C . THR A 1 87 ? 12.903 -12.506 3.713 1.00 84.38 87 THR A C 1
ATOM 704 O O . THR A 1 87 ? 13.739 -13.308 4.142 1.00 84.38 87 THR A O 1
ATOM 707 N N . ARG A 1 88 ? 11.592 -12.748 3.784 1.00 88.94 88 ARG A N 1
ATOM 708 C CA . ARG A 1 88 ? 10.990 -14.016 4.218 1.00 88.94 88 ARG A CA 1
ATOM 709 C C . ARG A 1 88 ? 10.247 -14.645 3.044 1.00 88.94 88 ARG A C 1
ATOM 711 O O . ARG A 1 88 ? 9.641 -13.938 2.246 1.00 88.94 88 ARG A O 1
ATOM 718 N N . VAL A 1 89 ? 10.303 -15.971 2.939 1.00 91.25 89 VAL A N 1
ATOM 719 C CA . VAL A 1 89 ? 9.639 -16.719 1.865 1.00 91.25 89 VAL A CA 1
ATOM 720 C C . VAL A 1 89 ? 8.305 -17.252 2.370 1.00 91.25 89 VAL A C 1
ATOM 722 O O . VAL A 1 89 ? 8.255 -17.927 3.396 1.00 91.25 89 VAL A O 1
ATOM 725 N N . ILE A 1 90 ? 7.239 -16.991 1.615 1.00 89.31 90 ILE A N 1
ATOM 726 C CA . ILE A 1 90 ? 5.947 -17.661 1.772 1.00 89.31 90 ILE A CA 1
ATOM 727 C C . ILE A 1 90 ? 5.804 -18.728 0.683 1.00 89.31 90 ILE A C 1
ATOM 729 O O . ILE A 1 90 ? 6.113 -18.479 -0.480 1.00 89.31 90 ILE A O 1
ATOM 733 N N . THR A 1 91 ? 5.352 -19.928 1.051 1.00 92.94 91 THR A N 1
ATOM 734 C CA . THR A 1 91 ? 5.033 -20.992 0.085 1.00 92.94 91 THR A CA 1
ATOM 735 C C . THR A 1 91 ? 3.522 -21.169 0.032 1.00 92.94 91 THR A C 1
ATOM 737 O O . THR A 1 91 ? 2.914 -21.562 1.025 1.00 92.94 91 THR A O 1
ATOM 740 N N . VAL A 1 92 ? 2.916 -20.887 -1.122 1.00 92.00 92 VAL A N 1
ATOM 741 C CA . VAL A 1 92 ? 1.468 -21.023 -1.340 1.00 92.00 92 VAL A CA 1
ATOM 742 C C . VAL A 1 92 ? 1.199 -22.238 -2.225 1.00 92.00 92 VAL A C 1
ATOM 744 O O . VAL A 1 92 ? 1.806 -22.386 -3.285 1.00 92.00 92 VAL A O 1
ATOM 747 N N . ARG A 1 93 ? 0.279 -23.116 -1.809 1.00 94.44 93 ARG A N 1
ATOM 748 C CA . ARG A 1 93 ? -0.191 -24.234 -2.642 1.00 94.44 93 ARG A CA 1
ATOM 749 C C . ARG A 1 93 ? -1.313 -23.739 -3.548 1.00 94.44 93 ARG A C 1
ATOM 751 O O . ARG A 1 93 ? -2.401 -23.451 -3.063 1.00 94.44 93 ARG A O 1
ATOM 758 N N . LEU A 1 94 ? -1.047 -23.663 -4.849 1.00 94.19 94 LEU A N 1
ATOM 759 C CA . LEU A 1 94 ? -2.023 -23.245 -5.855 1.00 94.19 94 LEU A CA 1
ATOM 760 C C . LEU A 1 94 ? -2.412 -24.428 -6.754 1.00 94.19 94 LEU A C 1
ATOM 762 O O . LEU A 1 94 ? -1.541 -25.229 -7.107 1.00 94.19 94 LEU A O 1
ATOM 766 N N . 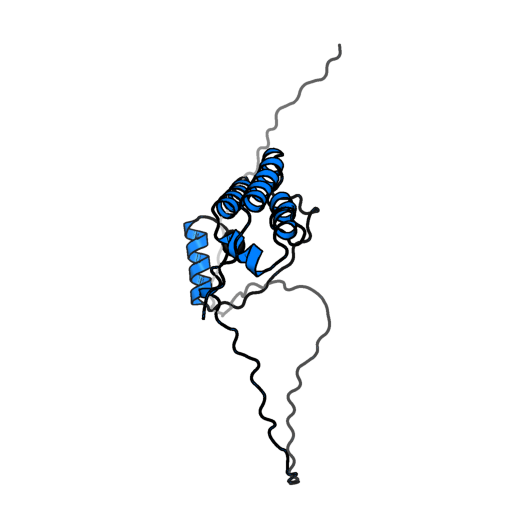PRO A 1 95 ? -3.690 -24.552 -7.160 1.00 97.69 95 PRO A N 1
ATOM 767 C CA . PRO A 1 95 ? -4.068 -25.424 -8.266 1.00 97.69 95 PRO A CA 1
ATOM 768 C C . PRO A 1 95 ? -3.280 -25.071 -9.532 1.00 97.69 95 PRO A C 1
ATOM 770 O O . PRO A 1 95 ? -2.982 -23.900 -9.776 1.00 97.69 95 PRO A O 1
ATOM 773 N N . LYS A 1 96 ? -2.981 -26.077 -10.363 1.00 97.12 96 LYS A N 1
ATOM 774 C CA . LYS A 1 96 ? -2.187 -25.899 -11.590 1.00 97.12 96 LYS A CA 1
ATOM 775 C C . LYS A 1 96 ? -2.753 -24.795 -12.492 1.00 97.12 96 LYS A C 1
ATOM 777 O O . LYS A 1 96 ? -2.001 -23.928 -12.917 1.00 97.12 96 LYS A O 1
ATOM 782 N N . SER A 1 97 ? -4.068 -24.792 -12.704 1.00 97.94 97 SER A N 1
ATOM 783 C CA . SER A 1 97 ? -4.755 -23.791 -13.530 1.00 97.94 97 SER A CA 1
ATOM 784 C C . SER A 1 97 ? -4.569 -22.362 -13.014 1.00 97.94 97 SER A C 1
ATOM 786 O O . SER A 1 97 ? -4.298 -21.459 -13.797 1.00 97.94 97 SER A O 1
ATOM 788 N N . VAL A 1 98 ? -4.654 -22.152 -11.696 1.00 96.75 98 VAL A N 1
ATOM 789 C CA . VAL A 1 98 ? -4.466 -20.831 -11.071 1.00 96.75 98 VAL A CA 1
ATOM 790 C C . VAL A 1 98 ? -3.021 -20.360 -11.223 1.00 96.75 98 VAL A C 1
ATOM 792 O O . VAL A 1 98 ? -2.770 -19.207 -11.559 1.00 96.75 98 VAL A O 1
ATOM 795 N N . HIS A 1 99 ? -2.060 -21.257 -11.007 1.00 97.94 99 HIS A N 1
ATOM 796 C CA . HIS A 1 99 ? -0.647 -20.943 -11.198 1.00 97.94 99 HIS A CA 1
ATOM 797 C C . HIS A 1 99 ? -0.325 -20.599 -12.664 1.00 97.94 99 HIS A C 1
ATOM 799 O O . HIS A 1 99 ? 0.415 -19.654 -12.929 1.00 97.94 99 HIS A O 1
ATOM 805 N N . GLU A 1 100 ? -0.877 -21.345 -13.624 1.00 98.00 100 GLU A N 1
ATOM 806 C CA . GLU A 1 100 ? -0.704 -21.069 -15.057 1.00 98.00 100 GLU A CA 1
ATOM 807 C C . GLU A 1 100 ? -1.328 -19.731 -15.465 1.00 98.00 100 GLU A C 1
ATOM 809 O O . GLU A 1 100 ? -0.688 -18.980 -16.197 1.00 98.00 100 GLU A O 1
ATOM 814 N N . ALA A 1 101 ? -2.502 -19.387 -14.926 1.00 97.88 101 ALA A N 1
ATOM 815 C CA . ALA A 1 101 ? -3.126 -18.085 -15.147 1.00 97.88 101 ALA A CA 1
ATOM 816 C C . ALA A 1 101 ? -2.246 -16.928 -14.640 1.00 97.88 101 ALA A C 1
ATOM 818 O O . ALA A 1 101 ? -1.994 -15.984 -15.383 1.00 97.88 101 ALA A O 1
ATOM 819 N N . LEU A 1 102 ? -1.699 -17.029 -13.419 1.00 97.38 102 LEU A N 1
ATOM 820 C CA . LEU A 1 102 ? -0.773 -16.021 -12.879 1.00 97.38 102 LEU A CA 1
ATOM 821 C C . LEU A 1 102 ? 0.500 -15.885 -13.719 1.00 97.38 102 LEU A C 1
ATOM 823 O O . LEU A 1 102 ? 1.035 -14.788 -13.875 1.00 97.38 102 LEU A O 1
ATOM 827 N N . ARG A 1 103 ? 1.008 -17.002 -14.249 1.00 97.56 103 ARG A N 1
ATOM 828 C CA . ARG A 1 103 ? 2.190 -16.998 -15.111 1.00 97.56 103 ARG A CA 1
ATOM 829 C C . ARG A 1 103 ? 1.911 -16.320 -16.452 1.00 97.56 103 ARG A C 1
ATOM 831 O O . ARG A 1 103 ? 2.766 -15.569 -16.909 1.00 97.56 103 ARG A O 1
ATOM 838 N N . ALA A 1 104 ? 0.760 -16.598 -17.063 1.00 98.00 104 ALA A N 1
ATOM 839 C CA . ALA A 1 104 ? 0.337 -15.959 -18.305 1.00 98.00 104 ALA A CA 1
ATOM 840 C C . ALA A 1 104 ? 0.152 -14.449 -18.106 1.00 98.00 104 ALA A C 1
ATOM 842 O O . ALA A 1 104 ? 0.780 -13.673 -18.811 1.00 98.00 104 ALA A O 1
ATOM 843 N N . GLU A 1 105 ? -0.570 -14.036 -17.060 1.00 97.88 105 GLU A N 1
ATOM 844 C CA . GLU A 1 105 ? -0.781 -12.618 -16.734 1.00 97.88 105 GLU A CA 1
ATOM 845 C C . GLU A 1 105 ? 0.548 -11.875 -16.511 1.00 97.88 105 GLU A C 1
ATOM 847 O O . GLU A 1 105 ? 0.755 -10.777 -17.018 1.00 97.88 105 GLU A O 1
ATOM 852 N N . ALA A 1 106 ? 1.496 -12.480 -15.789 1.00 97.38 106 ALA A N 1
ATOM 853 C CA . ALA A 1 106 ? 2.812 -11.876 -15.590 1.00 97.38 106 ALA A CA 1
ATOM 854 C C . ALA A 1 106 ? 3.583 -11.708 -16.913 1.00 97.38 106 ALA A C 1
ATOM 856 O O . ALA A 1 106 ? 4.270 -10.704 -17.095 1.00 97.38 106 ALA A O 1
ATOM 857 N N . ASN A 1 107 ? 3.450 -12.676 -17.825 1.00 97.31 107 ASN A N 1
ATOM 858 C CA . ASN A 1 107 ? 4.057 -12.634 -19.151 1.00 97.31 107 ASN A CA 1
ATOM 859 C C . ASN A 1 107 ? 3.417 -11.559 -20.042 1.00 97.31 107 ASN A C 1
ATOM 861 O O . ASN A 1 107 ? 4.144 -10.829 -20.701 1.00 97.31 107 ASN A O 1
ATOM 865 N N . ASP A 1 108 ? 2.091 -11.414 -20.009 1.00 97.69 108 ASP A N 1
ATOM 866 C CA . ASP A 1 108 ? 1.360 -10.384 -20.763 1.00 97.69 108 ASP A CA 1
ATOM 867 C C . ASP A 1 108 ? 1.739 -8.957 -20.329 1.00 97.69 108 ASP A C 1
ATOM 869 O O . ASP A 1 108 ? 1.621 -8.007 -21.100 1.00 97.69 108 ASP A O 1
ATOM 873 N N . HIS A 1 109 ? 2.215 -8.808 -19.090 1.00 94.06 109 HIS A N 1
ATOM 874 C CA . HIS A 1 109 ? 2.683 -7.548 -18.516 1.00 94.06 109 HIS A CA 1
ATOM 875 C C . HIS A 1 109 ? 4.217 -7.397 -18.483 1.00 94.06 109 HIS A C 1
ATOM 877 O O . HIS A 1 109 ? 4.704 -6.441 -17.876 1.00 94.06 109 HIS A O 1
ATOM 883 N N . ASP A 1 110 ? 4.984 -8.319 -19.081 1.00 95.75 110 ASP A N 1
ATOM 884 C CA . ASP A 1 110 ? 6.460 -8.313 -19.100 1.00 95.75 110 ASP A CA 1
ATOM 885 C C . ASP A 1 110 ? 7.115 -8.169 -17.703 1.00 95.75 110 ASP A C 1
ATOM 887 O O . ASP A 1 110 ? 8.161 -7.536 -17.517 1.00 95.75 110 ASP A O 1
ATOM 891 N N . ILE A 1 111 ? 6.505 -8.770 -16.679 1.00 94.94 111 ILE A N 1
ATOM 892 C CA . ILE A 1 111 ? 6.978 -8.740 -15.287 1.00 94.94 111 ILE A CA 1
ATOM 893 C C . ILE A 1 111 ? 7.207 -10.150 -14.746 1.00 94.94 111 ILE A C 1
ATOM 895 O O . ILE A 1 111 ? 6.662 -11.142 -15.220 1.00 94.94 111 ILE A O 1
ATOM 899 N N . SER A 1 112 ? 8.024 -10.267 -13.696 1.00 95.06 112 SER A N 1
ATOM 900 C CA . SER A 1 112 ? 8.171 -11.559 -13.022 1.00 95.06 112 SER A CA 1
ATOM 901 C C . SER A 1 112 ? 6.889 -11.933 -12.277 1.00 95.06 112 SER A C 1
ATOM 903 O O . SER A 1 112 ? 6.203 -11.078 -11.714 1.00 95.06 112 SER A O 1
ATOM 905 N N . MET A 1 113 ? 6.612 -13.234 -12.178 1.00 94.88 113 MET A N 1
ATOM 906 C CA . MET A 1 113 ? 5.478 -13.740 -11.400 1.00 94.88 113 MET A CA 1
ATOM 907 C C . MET A 1 113 ? 5.517 -13.257 -9.940 1.00 94.88 113 MET A C 1
ATOM 909 O O . MET A 1 113 ? 4.489 -12.891 -9.385 1.00 94.88 113 MET A O 1
ATOM 913 N N . ASN A 1 114 ? 6.707 -13.160 -9.329 1.00 93.88 114 ASN A N 1
ATOM 914 C CA . ASN A 1 114 ? 6.856 -12.608 -7.978 1.00 93.88 114 ASN A CA 1
ATOM 915 C C . ASN A 1 114 ? 6.434 -11.129 -7.901 1.00 93.88 114 ASN A C 1
ATOM 917 O O . ASN A 1 114 ? 5.783 -10.716 -6.943 1.00 93.88 114 ASN A O 1
ATOM 921 N N . TRP A 1 115 ? 6.771 -10.328 -8.919 1.00 92.88 115 TRP A N 1
ATOM 922 C CA . TRP A 1 115 ? 6.358 -8.927 -8.976 1.00 92.88 115 TRP A CA 1
ATOM 923 C C . TRP A 1 115 ? 4.835 -8.791 -8.991 1.00 92.88 115 TRP A C 1
ATOM 925 O O . TRP A 1 115 ? 4.287 -8.018 -8.197 1.00 92.88 115 TRP A O 1
ATOM 935 N N . LEU A 1 116 ? 4.171 -9.579 -9.838 1.00 94.56 116 LEU A N 1
ATOM 936 C CA . LEU A 1 116 ? 2.715 -9.628 -9.928 1.00 94.56 116 LEU A CA 1
ATOM 937 C C . LEU A 1 116 ? 2.085 -10.097 -8.610 1.00 94.56 116 LEU A C 1
ATOM 939 O O . LEU A 1 116 ? 1.198 -9.429 -8.085 1.00 94.56 116 LEU A O 1
ATOM 943 N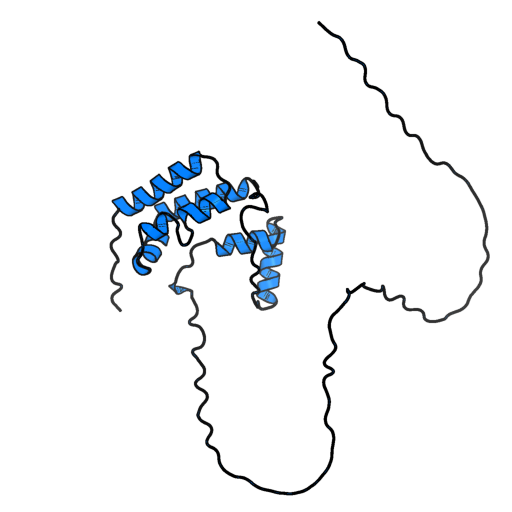 N . CYS A 1 117 ? 2.574 -11.199 -8.034 1.00 94.56 117 CYS A N 1
ATOM 944 C CA . CYS A 1 117 ? 2.045 -11.746 -6.785 1.00 94.56 117 CYS A CA 1
ATOM 945 C C . CYS A 1 117 ? 2.126 -10.739 -5.634 1.00 94.56 117 CYS A C 1
ATOM 947 O O . CYS A 1 117 ? 1.134 -10.525 -4.947 1.00 94.56 117 CYS A O 1
ATOM 949 N N . ILE A 1 118 ? 3.269 -10.070 -5.448 1.00 91.81 118 ILE A N 1
ATOM 950 C CA . ILE A 1 118 ? 3.393 -9.026 -4.422 1.00 91.81 118 ILE A CA 1
ATOM 951 C C . ILE A 1 118 ? 2.436 -7.857 -4.720 1.00 91.81 118 ILE A C 1
ATOM 953 O O . ILE A 1 118 ? 1.871 -7.303 -3.788 1.00 91.81 118 ILE A O 1
ATOM 957 N N . ALA A 1 119 ? 2.204 -7.499 -5.993 1.00 91.06 119 ALA A N 1
ATOM 958 C CA . ALA A 1 119 ? 1.250 -6.435 -6.340 1.00 91.06 119 ALA A CA 1
ATOM 959 C C . ALA A 1 119 ? -0.163 -6.777 -5.863 1.00 91.06 119 ALA A C 1
ATOM 961 O O . ALA A 1 119 ? -0.798 -5.967 -5.198 1.00 91.06 119 ALA A O 1
ATOM 962 N N . LYS A 1 120 ? -0.613 -7.998 -6.166 1.00 92.06 120 LYS A N 1
ATOM 963 C CA . LYS A 1 120 ? -1.939 -8.485 -5.781 1.00 92.06 120 LYS A CA 1
ATOM 964 C C . LYS A 1 120 ? -2.078 -8.638 -4.263 1.00 92.06 120 LYS A C 1
ATOM 966 O O . LYS A 1 120 ? -3.134 -8.338 -3.730 1.00 92.06 120 LYS A O 1
ATOM 971 N N . LEU A 1 121 ? -1.022 -9.054 -3.558 1.00 90.81 121 LEU A N 1
ATOM 972 C CA . LEU A 1 121 ? -1.031 -9.188 -2.092 1.00 90.81 121 LEU A CA 1
ATOM 973 C C . LEU A 1 121 ? -1.097 -7.849 -1.346 1.00 90.81 121 LEU A C 1
ATOM 975 O O . LEU A 1 121 ? -1.515 -7.829 -0.194 1.00 90.81 121 LEU A O 1
ATOM 979 N N . LEU A 1 122 ? -0.648 -6.755 -1.967 1.00 88.31 122 LEU A N 1
ATOM 980 C CA . LEU A 1 122 ? -0.698 -5.418 -1.368 1.00 88.31 122 LEU A CA 1
ATOM 981 C C . LEU A 1 122 ? -2.072 -4.749 -1.504 1.00 88.31 122 LEU A C 1
ATOM 983 O O . LEU A 1 122 ? -2.326 -3.770 -0.808 1.00 88.31 122 LEU A O 1
ATOM 987 N N . GLN A 1 123 ? -2.932 -5.232 -2.403 1.00 84.06 123 GLN A N 1
ATOM 988 C CA . GLN A 1 123 ? -4.281 -4.696 -2.575 1.00 84.06 123 GLN A CA 1
ATOM 989 C C . GLN A 1 123 ? -5.178 -5.135 -1.412 1.00 84.06 123 GLN A C 1
ATOM 991 O O . GLN A 1 123 ? -5.060 -6.258 -0.922 1.00 84.06 123 GLN A O 1
ATOM 996 N N . ALA A 1 124 ? -6.080 -4.249 -0.976 1.00 74.62 124 ALA A N 1
ATOM 997 C CA . ALA A 1 124 ? -7.044 -4.599 0.061 1.00 74.62 124 ALA A CA 1
ATOM 998 C C . ALA A 1 124 ? -8.026 -5.637 -0.489 1.00 74.62 124 ALA A C 1
ATOM 1000 O O . ALA A 1 124 ? -8.530 -5.505 -1.608 1.00 74.62 124 ALA A O 1
ATOM 1001 N N . PHE A 1 125 ? -8.299 -6.669 0.303 1.00 72.69 125 PHE A N 1
ATOM 1002 C CA . PHE A 1 125 ? -9.321 -7.650 -0.026 1.00 72.69 125 PHE A CA 1
ATOM 1003 C C . PHE A 1 125 ? -10.681 -7.151 0.447 1.00 72.69 125 PHE A C 1
ATOM 1005 O O . PHE A 1 125 ? -10.807 -6.533 1.499 1.00 72.69 125 PHE A O 1
ATOM 1012 N N . GLN A 1 126 ? -11.721 -7.459 -0.321 1.00 67.62 126 GLN A N 1
ATOM 1013 C CA . GLN A 1 126 ? -13.086 -7.331 0.174 1.00 67.62 126 GLN A CA 1
ATOM 1014 C C . GLN A 1 126 ? -13.375 -8.559 1.038 1.00 67.62 126 GLN A C 1
ATOM 1016 O O . GLN A 1 126 ? -13.398 -9.674 0.508 1.00 67.62 126 GLN A O 1
ATOM 1021 N N . ASP A 1 127 ? -13.577 -8.359 2.344 1.00 65.31 127 ASP A N 1
ATOM 1022 C CA . ASP A 1 127 ? -13.781 -9.443 3.321 1.00 65.31 127 ASP A CA 1
ATOM 1023 C C . ASP A 1 127 ? -14.893 -10.423 2.922 1.00 65.31 127 ASP A C 1
ATOM 1025 O O . ASP A 1 127 ? -14.799 -11.617 3.200 1.00 65.31 127 ASP A O 1
ATOM 1029 N N . ASP A 1 128 ? -15.903 -9.944 2.193 1.00 64.19 128 ASP A N 1
ATOM 1030 C CA . ASP A 1 128 ? -17.040 -10.738 1.712 1.00 64.19 128 ASP A CA 1
ATOM 1031 C C . ASP A 1 128 ? -16.632 -11.876 0.757 1.00 64.19 128 ASP A C 1
ATOM 1033 O O . ASP A 1 128 ? -17.387 -12.826 0.551 1.00 64.19 128 ASP A O 1
ATOM 1037 N N . ASN A 1 129 ? -15.425 -11.809 0.186 1.00 63.69 129 ASN A N 1
ATOM 1038 C CA . ASN A 1 129 ? -14.877 -12.823 -0.714 1.00 63.69 129 ASN A CA 1
ATOM 1039 C C . ASN A 1 129 ? -13.910 -13.795 -0.019 1.00 63.69 129 ASN A C 1
ATOM 1041 O O . ASN A 1 129 ? -13.320 -14.645 -0.692 1.00 63.69 129 ASN A O 1
ATOM 1045 N N . LEU A 1 130 ? -13.716 -13.694 1.303 1.00 67.94 130 LEU A N 1
ATOM 1046 C CA . LEU A 1 130 ? -12.877 -14.635 2.041 1.00 67.94 130 LEU A CA 1
ATOM 1047 C C . LEU A 1 1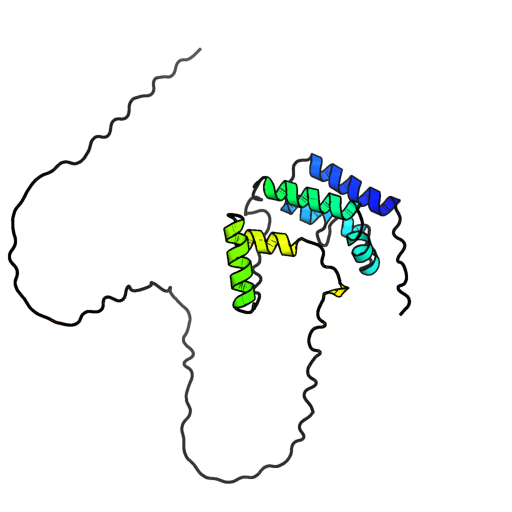30 ? -13.631 -15.956 2.253 1.00 67.94 130 LEU A C 1
ATOM 1049 O O . LEU A 1 130 ? -14.602 -16.000 3.014 1.00 67.94 130 LEU A O 1
ATOM 1053 N N . PRO A 1 131 ? -13.192 -17.070 1.636 1.00 70.38 131 PRO A N 1
ATOM 1054 C CA . PRO A 1 131 ? -13.787 -18.360 1.931 1.00 70.38 131 PRO A CA 1
ATOM 1055 C C . PRO A 1 131 ? -13.516 -18.694 3.397 1.00 70.38 131 PRO A C 1
ATOM 1057 O O . PRO A 1 131 ? -12.369 -18.664 3.852 1.00 70.38 131 PRO A O 1
ATOM 1060 N N . THR A 1 132 ? -14.564 -19.041 4.146 1.00 75.56 132 THR A N 1
ATOM 1061 C CA . THR A 1 132 ? -14.381 -19.561 5.500 1.00 75.56 132 THR A CA 1
ATOM 1062 C C . THR A 1 132 ? -13.515 -20.817 5.403 1.00 75.56 132 THR A C 1
ATOM 1064 O O . THR A 1 132 ? -13.885 -21.748 4.677 1.00 75.56 132 THR A O 1
ATOM 1067 N N . PRO A 1 133 ? -12.354 -20.870 6.085 1.00 71.00 133 PRO A N 1
ATOM 1068 C CA . PRO A 1 133 ? -11.523 -22.059 6.049 1.00 71.00 133 PRO A CA 1
ATOM 1069 C C . PRO A 1 133 ? -12.355 -23.245 6.546 1.00 71.00 133 PRO A C 1
ATOM 1071 O O . PRO A 1 133 ? -13.145 -23.075 7.483 1.00 71.00 133 PRO A O 1
ATOM 1074 N N . PRO A 1 134 ? -12.216 -24.441 5.942 1.00 71.62 134 PRO A N 1
ATOM 1075 C CA . PRO A 1 134 ? -12.911 -25.618 6.434 1.00 71.62 134 PRO A CA 1
ATOM 1076 C C . PRO A 1 134 ? -12.571 -25.765 7.917 1.00 71.62 134 PRO A C 1
ATOM 1078 O O . PRO A 1 134 ? -11.398 -25.873 8.283 1.00 71.62 134 PRO A O 1
ATOM 1081 N N . GLY A 1 135 ? -13.601 -25.671 8.764 1.00 71.31 135 GLY A N 1
ATOM 1082 C CA . GLY A 1 135 ? -13.442 -25.700 10.212 1.00 71.31 135 GLY A CA 1
ATOM 1083 C C . GLY A 1 135 ? -12.669 -26.945 10.654 1.00 71.31 135 GLY A C 1
ATOM 1084 O O . GLY A 1 135 ? -12.590 -27.922 9.901 1.00 71.31 135 GLY A O 1
ATOM 1085 N N . PRO A 1 136 ? -12.091 -26.945 11.868 1.00 66.44 136 PRO A N 1
ATOM 1086 C CA . PRO A 1 136 ? -11.370 -28.104 12.368 1.00 66.44 136 PRO A CA 1
ATOM 1087 C C . PRO A 1 136 ? -12.288 -29.320 12.270 1.00 66.44 136 PRO A C 1
ATOM 1089 O O . PRO A 1 136 ? -13.325 -29.387 12.933 1.00 66.44 136 PRO A O 1
ATOM 1092 N N . VAL A 1 137 ? -11.926 -30.271 11.404 1.00 54.56 137 VAL A N 1
ATOM 1093 C CA . VAL A 1 137 ? -12.632 -31.543 11.280 1.00 54.56 137 VAL A CA 1
ATOM 1094 C C . VAL A 1 137 ? -12.520 -32.200 12.647 1.00 54.56 137 VAL A C 1
ATOM 1096 O O . VAL A 1 137 ? -11.467 -32.725 13.015 1.00 54.56 137 VAL A O 1
ATOM 1099 N N . ARG A 1 138 ? -13.588 -32.101 13.444 1.00 52.88 138 ARG A N 1
ATOM 1100 C CA . ARG A 1 138 ? -13.695 -32.760 14.741 1.00 52.88 138 ARG A CA 1
ATOM 1101 C C . ARG A 1 138 ? -13.537 -34.244 14.452 1.00 52.88 138 ARG A C 1
ATOM 1103 O O . ARG A 1 138 ? -14.461 -34.875 13.941 1.00 52.88 138 ARG A O 1
ATOM 1110 N N . LYS A 1 139 ? -12.348 -34.792 14.722 1.00 52.41 139 LYS A N 1
ATOM 1111 C CA . LYS A 1 139 ? -12.138 -36.238 14.735 1.00 52.41 139 LYS A CA 1
ATOM 1112 C C . LYS A 1 139 ? -13.212 -36.780 15.672 1.00 52.41 139 LYS A C 1
ATOM 1114 O O . LYS A 1 139 ? -13.201 -36.461 16.861 1.00 52.41 139 LYS A O 1
ATOM 1119 N N . LYS A 1 140 ? -14.196 -37.506 15.130 1.00 44.41 140 LYS A N 1
ATOM 1120 C CA . LYS A 1 140 ? -15.117 -38.275 15.967 1.00 44.41 140 LYS A CA 1
ATOM 1121 C C . LYS A 1 140 ? -14.230 -39.119 16.890 1.00 44.41 140 LYS A C 1
ATOM 1123 O O . LYS A 1 140 ? -13.262 -39.693 16.384 1.00 44.41 140 LYS A O 1
ATOM 1128 N N . PRO A 1 141 ? -14.483 -39.161 18.207 1.00 43.66 141 PRO A N 1
ATOM 1129 C CA . PRO A 1 141 ? -13.810 -40.117 19.064 1.00 43.66 141 PRO A CA 1
ATOM 1130 C C . PRO A 1 141 ? -14.267 -41.499 18.600 1.00 43.66 141 PRO A C 1
ATOM 1132 O O . PRO A 1 141 ? -15.352 -41.963 18.942 1.00 43.66 141 PRO A O 1
ATOM 1135 N N . THR A 1 142 ? -13.484 -42.108 17.713 1.00 47.34 142 THR A N 1
ATOM 1136 C CA . THR A 1 142 ? -13.652 -43.500 17.326 1.00 47.34 142 THR A CA 1
ATOM 1137 C C . THR A 1 142 ? -13.339 -44.300 18.575 1.00 47.34 142 THR A C 1
ATOM 1139 O O . THR A 1 142 ? -12.180 -44.408 18.972 1.00 47.34 142 THR A O 1
ATOM 1142 N N . GLY A 1 143 ? -14.394 -44.766 19.239 1.00 41.62 143 GLY A N 1
ATOM 1143 C CA . GLY A 1 143 ? -14.274 -45.666 20.369 1.00 41.62 143 GLY A CA 1
ATOM 1144 C C . GLY A 1 143 ? -13.419 -46.868 19.985 1.00 41.62 143 GLY A C 1
ATOM 1145 O O . GLY A 1 143 ? -13.707 -47.572 19.021 1.00 41.62 143 GLY A O 1
ATOM 1146 N N . SER A 1 144 ? -12.366 -47.107 20.756 1.00 45.88 144 SER A N 1
ATOM 1147 C CA . SER A 1 144 ? -11.983 -48.471 21.120 1.00 45.88 144 SER A CA 1
ATOM 1148 C C . SER A 1 144 ? -13.177 -49.115 21.854 1.00 45.88 144 SER A C 1
ATOM 1150 O O . SER A 1 144 ? -13.891 -48.381 22.545 1.00 45.88 144 SER A O 1
ATOM 1152 N N . PRO A 1 145 ? -13.457 -50.433 21.730 1.00 46.16 145 PRO A N 1
ATOM 1153 C CA . PRO A 1 145 ? -12.484 -51.537 21.820 1.00 46.16 145 PRO A CA 1
ATOM 1154 C C . PRO A 1 145 ? -12.712 -52.654 20.759 1.00 46.16 145 PRO A C 1
ATOM 1156 O O . PRO A 1 145 ? -13.744 -52.711 20.106 1.00 46.16 145 PRO A O 1
ATOM 1159 N N . GLN A 1 146 ? -11.769 -53.547 20.455 1.00 38.06 146 GLN A N 1
ATOM 1160 C CA . GLN A 1 146 ? -11.476 -54.770 21.214 1.00 38.06 146 GLN A CA 1
ATOM 1161 C C . GLN A 1 146 ? -10.240 -55.448 20.602 1.00 38.06 146 GLN A C 1
ATOM 1163 O O . GLN A 1 146 ? -10.125 -55.582 19.383 1.00 38.06 146 GLN A O 1
ATOM 1168 N N . LEU A 1 147 ? -9.344 -55.908 21.473 1.00 48.62 147 LEU A N 1
ATOM 1169 C CA . LEU A 1 147 ? -8.248 -56.809 21.143 1.00 48.62 147 LEU A CA 1
ATOM 1170 C C . LEU A 1 147 ? -8.816 -58.119 20.584 1.00 48.62 147 LEU A C 1
ATOM 1172 O O . LEU A 1 147 ? -9.580 -58.803 21.259 1.00 48.62 147 LEU A O 1
ATOM 1176 N N . LYS A 1 148 ? -8.376 -58.517 19.389 1.00 34.09 148 LYS A N 1
ATOM 1177 C CA . LYS A 1 148 ? -8.414 -59.920 18.974 1.00 34.09 148 LYS A CA 1
ATOM 1178 C C . LYS A 1 148 ? -6.995 -60.340 18.624 1.00 34.09 148 LYS A C 1
ATOM 1180 O O . LYS A 1 148 ? -6.477 -60.022 17.560 1.00 34.09 148 LYS A O 1
ATOM 1185 N N . VAL A 1 149 ? -6.364 -61.006 19.586 1.00 41.22 149 VAL A N 1
ATOM 1186 C CA . VAL A 1 149 ? -5.138 -61.774 19.380 1.00 41.22 149 VAL A CA 1
ATOM 1187 C C . VAL A 1 149 ? -5.461 -62.878 18.377 1.00 41.22 149 VAL A C 1
ATOM 1189 O O . VAL A 1 149 ? -6.320 -63.718 18.636 1.00 41.22 149 VAL A O 1
ATOM 1192 N N . VAL A 1 150 ? -4.769 -62.885 17.241 1.00 34.81 150 VAL A N 1
ATOM 1193 C CA . VAL A 1 150 ? -4.550 -64.102 16.461 1.00 34.81 150 VAL A CA 1
ATOM 1194 C C . VAL A 1 150 ? -3.113 -64.066 15.952 1.00 34.81 150 VAL A C 1
ATOM 1196 O O . VAL A 1 150 ? -2.702 -63.150 15.244 1.00 34.81 150 VAL A O 1
ATOM 1199 N N . ASN A 1 151 ? -2.335 -65.042 16.413 1.00 35.66 151 ASN A N 1
ATOM 1200 C CA . ASN A 1 151 ? -0.974 -65.297 15.972 1.00 35.66 151 ASN A CA 1
ATOM 1201 C C . ASN A 1 151 ? -0.997 -65.846 14.542 1.00 35.66 151 ASN A C 1
ATOM 1203 O O . ASN A 1 151 ? -1.760 -66.760 14.241 1.00 35.66 151 ASN A O 1
ATOM 1207 N N . GLY A 1 152 ? -0.105 -65.334 13.700 1.00 31.61 152 GLY A N 1
ATOM 1208 C CA . GLY A 1 152 ? 0.156 -65.857 12.364 1.00 31.61 152 GLY A CA 1
ATOM 1209 C C . GLY A 1 152 ? 1.220 -65.009 11.686 1.00 31.61 152 GLY A C 1
ATOM 1210 O O . GLY A 1 152 ? 0.916 -63.968 11.118 1.00 31.61 152 GLY A O 1
ATOM 1211 N N . ALA A 1 153 ? 2.476 -65.425 11.828 1.00 34.28 153 ALA A N 1
ATOM 1212 C CA . ALA A 1 153 ? 3.642 -64.793 11.230 1.00 34.28 153 ALA A CA 1
ATOM 1213 C C . ALA A 1 153 ? 3.503 -64.665 9.705 1.00 34.28 153 ALA A C 1
ATOM 1215 O O . ALA A 1 153 ? 3.117 -65.633 9.063 1.00 34.28 153 ALA A O 1
ATOM 1216 N N . THR A 1 154 ? 3.881 -63.521 9.127 1.00 33.59 154 THR A N 1
ATOM 1217 C CA . THR A 1 154 ? 4.932 -63.425 8.094 1.00 33.59 154 THR A CA 1
ATOM 1218 C C . THR A 1 154 ? 5.380 -61.963 7.989 1.00 33.59 154 THR A C 1
ATOM 1220 O O . THR A 1 154 ? 4.581 -61.036 7.911 1.00 33.59 154 THR A O 1
ATOM 1223 N N . THR A 1 155 ? 6.690 -61.791 8.073 1.00 35.47 155 THR A N 1
ATOM 1224 C CA . THR A 1 155 ? 7.496 -60.582 7.914 1.00 35.47 155 THR A CA 1
ATOM 1225 C C . THR A 1 155 ? 7.358 -59.946 6.532 1.00 35.47 155 THR A C 1
ATOM 1227 O O . THR A 1 155 ? 7.499 -60.662 5.552 1.00 35.47 155 THR A O 1
ATOM 1230 N N . GLU A 1 156 ? 7.218 -58.618 6.462 1.00 32.25 156 GLU A N 1
ATOM 1231 C CA . GLU A 1 156 ? 8.010 -57.766 5.555 1.00 32.25 156 GLU A CA 1
ATOM 1232 C C . GLU A 1 156 ? 7.816 -56.279 5.900 1.00 32.25 156 GLU A C 1
ATOM 1234 O O . GLU A 1 156 ? 6.853 -55.610 5.531 1.00 32.25 156 GLU A O 1
ATOM 1239 N N . THR A 1 157 ? 8.759 -55.769 6.687 1.00 31.80 157 THR A N 1
ATOM 1240 C CA . THR A 1 157 ? 8.983 -54.349 6.949 1.00 31.80 157 THR A CA 1
ATOM 1241 C C . THR A 1 157 ? 9.727 -53.722 5.772 1.00 31.80 157 THR A C 1
ATOM 1243 O O . THR A 1 157 ? 10.870 -54.091 5.513 1.00 31.80 157 THR A O 1
ATOM 1246 N N . VAL A 1 158 ? 9.127 -52.731 5.114 1.00 38.44 158 VAL A N 1
ATOM 1247 C CA . VAL A 1 158 ? 9.834 -51.782 4.238 1.00 38.44 158 VAL A CA 1
ATOM 1248 C C . VAL A 1 158 ? 10.471 -50.679 5.099 1.00 38.44 158 VAL A C 1
ATOM 1250 O O . VAL A 1 158 ? 9.730 -49.933 5.743 1.00 38.44 158 VAL A O 1
ATOM 1253 N N . PRO A 1 159 ? 11.812 -50.537 5.145 1.00 42.91 159 PRO A N 1
ATOM 1254 C CA . PRO A 1 159 ? 12.465 -49.458 5.879 1.00 42.91 159 PRO A CA 1
ATOM 1255 C C . PRO A 1 159 ? 12.732 -48.266 4.949 1.00 42.91 159 PRO A C 1
ATOM 1257 O O . PRO A 1 159 ? 13.420 -48.395 3.937 1.00 42.91 159 PRO A O 1
ATOM 1260 N N . TYR A 1 160 ? 12.242 -47.082 5.316 1.00 38.16 160 TYR A N 1
ATOM 1261 C CA . TYR A 1 160 ? 12.742 -45.826 4.755 1.00 38.16 160 TYR A CA 1
ATOM 1262 C C . TYR A 1 160 ? 14.181 -45.591 5.245 1.00 38.16 160 TYR A C 1
ATOM 1264 O O . TYR A 1 160 ? 14.406 -45.625 6.458 1.00 38.16 160 TYR A O 1
ATOM 1272 N N . PRO A 1 161 ? 15.158 -45.313 4.364 1.00 48.59 161 PRO A N 1
ATOM 1273 C CA . PRO A 1 161 ? 16.486 -44.921 4.808 1.00 48.59 161 PRO A CA 1
ATOM 1274 C C . PRO A 1 161 ? 16.490 -43.453 5.256 1.00 48.59 161 PRO A C 1
ATOM 1276 O O . PRO A 1 161 ? 16.226 -42.536 4.479 1.00 48.59 161 PRO A O 1
ATOM 1279 N N . ILE A 1 162 ? 16.830 -43.243 6.527 1.00 44.78 162 ILE A N 1
ATOM 1280 C CA . ILE A 1 162 ? 17.278 -41.958 7.066 1.00 44.78 162 ILE A CA 1
ATOM 1281 C C . ILE A 1 162 ? 18.749 -41.815 6.652 1.00 44.78 162 ILE A C 1
ATOM 1283 O O . ILE A 1 162 ? 19.602 -42.551 7.144 1.00 44.78 162 ILE A O 1
ATOM 1287 N N . GLY A 1 163 ? 19.039 -40.912 5.714 1.00 38.09 163 GLY A N 1
ATOM 1288 C CA . GLY A 1 163 ? 20.397 -40.576 5.275 1.00 38.09 163 GLY A CA 1
ATOM 1289 C C . GLY A 1 163 ? 20.790 -39.157 5.710 1.00 38.09 163 GLY A C 1
ATOM 1290 O O . GLY A 1 163 ? 19.956 -38.255 5.605 1.00 38.09 163 GLY A O 1
ATOM 1291 N N . PRO A 1 164 ? 22.019 -38.937 6.214 1.00 42.50 164 PRO A N 1
ATOM 1292 C CA . PRO A 1 164 ? 22.445 -37.668 6.792 1.00 42.50 164 PRO A CA 1
ATOM 1293 C C . PRO A 1 164 ? 22.932 -36.661 5.737 1.00 42.50 164 PRO A C 1
ATOM 1295 O O . PRO A 1 164 ? 23.463 -37.020 4.692 1.00 42.50 164 PRO A O 1
ATOM 1298 N N . THR A 1 165 ? 22.746 -35.386 6.076 1.00 40.84 165 THR A N 1
ATOM 1299 C CA . THR A 1 165 ? 23.534 -34.193 5.711 1.00 40.84 165 THR A CA 1
ATOM 1300 C C . THR A 1 165 ? 24.654 -34.328 4.666 1.00 40.84 165 THR A C 1
ATOM 1302 O O . THR A 1 165 ? 25.669 -34.973 4.921 1.00 40.84 165 THR A O 1
ATOM 1305 N N . GLY A 1 166 ? 24.570 -33.503 3.614 1.00 38.47 166 GLY A N 1
ATOM 1306 C CA . GLY A 1 166 ? 25.742 -32.874 2.992 1.00 38.47 166 GLY A CA 1
ATOM 1307 C C . GLY A 1 166 ? 25.878 -33.045 1.476 1.00 38.47 166 GLY A C 1
ATOM 1308 O O . GLY A 1 166 ? 25.842 -34.155 0.972 1.00 38.47 166 GLY A O 1
ATOM 1309 N N . VAL A 1 167 ? 26.155 -31.914 0.812 1.00 47.66 167 VAL A N 1
ATOM 1310 C CA . VAL A 1 167 ? 26.681 -31.675 -0.555 1.00 47.66 167 VAL A CA 1
ATOM 1311 C C . VAL A 1 167 ? 25.760 -31.780 -1.798 1.00 47.66 167 VAL A C 1
ATOM 1313 O O . VAL A 1 167 ? 24.786 -32.526 -1.812 1.00 47.66 167 VAL A O 1
ATOM 1316 N N . PRO A 1 168 ? 26.003 -30.916 -2.819 1.00 40.62 168 PRO A N 1
ATOM 1317 C CA . PRO A 1 168 ? 24.961 -30.327 -3.656 1.00 40.62 168 PRO A CA 1
ATOM 1318 C C . PRO A 1 168 ? 24.687 -31.089 -4.958 1.00 40.62 168 PRO A C 1
ATOM 1320 O O . PRO A 1 168 ? 25.555 -31.738 -5.542 1.00 40.62 168 PRO A O 1
ATOM 1323 N N . TYR A 1 169 ? 23.461 -30.920 -5.449 1.00 35.44 169 TYR A N 1
ATOM 1324 C CA . TYR A 1 169 ? 22.962 -31.472 -6.703 1.00 35.44 169 TYR A CA 1
ATOM 1325 C C . TYR A 1 169 ? 23.635 -30.810 -7.919 1.00 35.44 169 TYR A C 1
ATOM 1327 O O . TYR A 1 169 ? 23.424 -29.631 -8.201 1.00 35.44 169 TYR A O 1
ATOM 1335 N N . ARG A 1 170 ? 24.429 -31.592 -8.659 1.00 36.38 170 ARG A N 1
ATOM 1336 C CA . ARG A 1 170 ? 24.918 -31.275 -10.008 1.00 36.38 170 ARG A CA 1
ATOM 1337 C C . ARG A 1 170 ? 24.046 -32.036 -11.016 1.00 36.38 170 ARG A C 1
ATOM 1339 O O . ARG A 1 170 ? 24.059 -33.265 -10.970 1.00 36.38 170 ARG A O 1
ATOM 1346 N N . PRO A 1 171 ? 23.317 -31.377 -11.932 1.00 38.19 171 PRO A N 1
ATOM 1347 C CA . PRO A 1 171 ? 22.567 -32.094 -12.957 1.00 38.19 171 PRO A CA 1
ATOM 1348 C C . PRO A 1 171 ? 23.542 -32.721 -13.966 1.00 38.19 171 PRO A C 1
ATOM 1350 O O . PRO A 1 171 ? 24.297 -32.016 -14.637 1.00 38.19 171 PRO A O 1
ATOM 1353 N N . GLN A 1 172 ? 23.552 -34.054 -14.048 1.00 35.03 172 GLN A N 1
ATOM 1354 C CA . GLN A 1 172 ? 24.193 -34.786 -15.140 1.00 35.03 172 GLN A CA 1
ATOM 1355 C C . GLN A 1 172 ? 23.255 -34.783 -16.349 1.00 35.03 172 GLN A C 1
ATOM 1357 O O . GLN A 1 172 ? 22.097 -35.187 -16.262 1.00 35.03 172 GLN A O 1
ATOM 1362 N N . THR A 1 173 ? 23.769 -34.314 -17.480 1.00 35.31 173 THR A N 1
ATOM 1363 C CA . THR A 1 173 ? 23.152 -34.454 -18.795 1.00 35.31 173 THR A CA 1
ATOM 1364 C C . THR A 1 173 ? 23.111 -35.932 -19.179 1.00 35.31 173 THR A C 1
ATOM 1366 O O . THR A 1 173 ? 24.144 -36.590 -19.300 1.00 35.31 173 THR A O 1
ATOM 1369 N N . ALA A 1 174 ? 21.903 -36.460 -19.368 1.00 33.53 174 ALA A N 1
ATOM 1370 C CA . ALA A 1 174 ? 21.689 -37.791 -19.911 1.00 33.53 174 ALA A CA 1
ATOM 1371 C C . ALA A 1 174 ? 22.181 -37.828 -21.367 1.00 33.53 174 ALA A C 1
ATOM 1373 O O . ALA A 1 174 ? 21.586 -37.217 -22.253 1.00 33.53 174 ALA A O 1
ATOM 1374 N N . THR A 1 175 ? 23.282 -38.537 -21.609 1.00 37.19 175 THR A N 1
ATOM 1375 C CA . THR A 1 175 ? 23.689 -38.963 -22.949 1.00 37.19 175 THR A CA 1
ATOM 1376 C C . THR A 1 175 ? 23.210 -40.398 -23.128 1.00 37.19 175 THR A C 1
ATOM 1378 O O . THR A 1 175 ? 23.739 -41.328 -22.527 1.00 37.19 175 THR A O 1
ATOM 1381 N N . ASN A 1 176 ? 22.147 -40.566 -23.914 1.00 35.44 176 ASN A N 1
ATOM 1382 C CA . ASN A 1 176 ? 21.695 -41.873 -24.372 1.00 35.44 176 ASN A CA 1
ATOM 1383 C C . ASN A 1 176 ? 22.717 -42.389 -25.393 1.00 35.44 176 ASN A C 1
ATOM 1385 O O . ASN A 1 176 ? 22.928 -41.763 -26.432 1.00 35.44 176 ASN A O 1
ATOM 1389 N N . ARG A 1 177 ? 23.359 -43.515 -25.080 1.00 29.39 177 ARG A N 1
ATOM 1390 C CA . ARG A 1 177 ? 24.255 -44.258 -25.968 1.00 29.39 177 ARG A CA 1
ATOM 1391 C C . ARG A 1 177 ? 23.593 -45.612 -26.226 1.00 29.39 177 ARG A C 1
ATOM 1393 O O . ARG A 1 177 ? 23.476 -46.412 -25.306 1.00 29.39 177 ARG A O 1
ATOM 1400 N N . LEU A 1 178 ? 23.136 -45.828 -27.456 1.00 39.72 178 LEU A N 1
ATOM 1401 C CA . LEU A 1 178 ? 22.842 -47.148 -28.011 1.00 39.72 178 LEU A CA 1
ATOM 1402 C C . LEU A 1 178 ? 23.649 -47.296 -29.301 1.00 39.72 178 LEU A C 1
ATOM 1404 O O . LEU A 1 178 ? 23.754 -46.361 -30.094 1.00 39.72 178 LEU A O 1
ATOM 1408 N N . ASP A 1 179 ? 24.271 -48.461 -29.411 1.00 31.84 179 ASP A N 1
ATOM 1409 C CA . ASP A 1 179 ? 25.244 -48.885 -30.408 1.00 31.84 179 ASP A CA 1
ATOM 1410 C C . ASP A 1 179 ? 24.733 -48.872 -31.853 1.00 31.84 179 ASP A C 1
ATOM 1412 O O . ASP A 1 179 ? 23.556 -49.101 -32.124 1.00 31.84 179 ASP A O 1
ATOM 1416 N N . GLY A 1 180 ? 25.658 -48.686 -32.801 1.00 32.47 180 GLY A N 1
ATOM 1417 C CA . GLY A 1 180 ? 25.372 -48.869 -34.223 1.00 32.47 180 GLY A CA 1
ATOM 1418 C C . GLY A 1 180 ? 26.445 -48.321 -35.159 1.00 32.47 180 GLY A C 1
ATOM 1419 O O . GLY A 1 180 ? 26.259 -47.275 -35.759 1.00 32.47 180 GLY A O 1
ATOM 1420 N N . ASN A 1 181 ? 27.567 -49.038 -35.228 1.00 33.16 181 ASN A N 1
ATOM 1421 C CA . ASN A 1 181 ? 28.582 -49.123 -36.290 1.00 33.16 181 ASN A CA 1
ATOM 1422 C C . ASN A 1 181 ? 28.345 -48.298 -37.587 1.00 33.16 181 ASN A C 1
ATOM 1424 O O . ASN A 1 181 ? 27.285 -48.444 -38.185 1.00 33.16 181 ASN A O 1
ATOM 1428 N N . HIS A 1 182 ? 29.352 -47.536 -38.053 1.00 34.94 182 HIS A N 1
ATOM 1429 C CA . HIS A 1 182 ? 29.934 -47.534 -39.423 1.00 34.94 182 HIS A CA 1
ATOM 1430 C C . HIS A 1 182 ? 30.893 -46.330 -39.641 1.00 34.94 182 HIS A C 1
ATOM 1432 O O . HIS A 1 182 ? 30.487 -45.175 -39.599 1.00 34.94 182 HIS A O 1
ATOM 1438 N N . SER A 1 183 ? 32.163 -46.661 -39.906 1.00 32.78 183 SER A N 1
ATOM 1439 C CA . SER A 1 183 ? 33.162 -45.991 -40.767 1.00 32.78 183 SER A CA 1
ATOM 1440 C C . SER A 1 183 ? 33.494 -44.491 -40.614 1.00 32.78 183 SER A C 1
ATOM 1442 O O . SER A 1 183 ? 32.758 -43.609 -41.043 1.00 32.78 183 SER A O 1
ATOM 1444 N N . VAL A 1 184 ? 34.725 -44.223 -40.157 1.00 41.47 184 VAL A N 1
ATOM 1445 C CA . VAL A 1 184 ? 35.496 -42.986 -40.434 1.00 41.47 184 VAL A CA 1
ATOM 1446 C C . VAL A 1 184 ? 36.079 -43.080 -41.863 1.00 41.47 184 VAL A C 1
ATOM 1448 O O . VAL A 1 184 ? 36.348 -44.197 -42.315 1.00 41.47 184 VAL A O 1
ATOM 1451 N N . PRO A 1 185 ? 36.308 -41.960 -42.578 1.00 39.47 185 PRO A N 1
ATOM 1452 C CA . PRO A 1 185 ? 37.610 -41.290 -42.453 1.00 39.47 185 PRO A CA 1
ATOM 1453 C C . PRO A 1 185 ? 37.530 -39.743 -42.445 1.00 39.47 185 PRO A C 1
ATOM 1455 O O . PRO A 1 185 ? 36.736 -39.127 -43.148 1.00 39.47 185 PRO A O 1
ATOM 1458 N N . ALA A 1 186 ? 38.398 -39.109 -41.650 1.00 39.19 186 ALA A N 1
ATOM 1459 C CA . ALA A 1 186 ? 38.903 -37.745 -41.884 1.00 39.19 186 ALA A CA 1
ATOM 1460 C C . ALA A 1 186 ? 40.066 -37.828 -42.914 1.00 39.19 186 ALA A C 1
ATOM 1462 O O . ALA A 1 186 ? 40.459 -38.958 -43.215 1.00 39.19 186 ALA A O 1
ATOM 1463 N N . PRO A 1 187 ? 40.712 -36.741 -43.405 1.00 53.78 187 PRO A N 1
ATOM 1464 C CA . PRO A 1 187 ? 40.636 -35.331 -42.986 1.00 53.78 187 PRO A CA 1
ATOM 1465 C C . PRO A 1 187 ? 40.652 -34.310 -44.153 1.00 53.78 187 PRO A C 1
ATOM 1467 O O . PRO A 1 187 ? 40.942 -34.667 -45.284 1.00 53.78 187 PRO A O 1
ATOM 1470 N N . HIS A 1 188 ? 40.452 -33.014 -43.881 1.00 36.03 188 HIS A N 1
ATOM 1471 C CA . HIS A 1 188 ? 41.224 -31.956 -44.554 1.00 36.03 188 HIS A CA 1
ATOM 1472 C C . HIS A 1 188 ? 41.168 -30.635 -43.770 1.00 36.03 188 HIS A C 1
ATOM 1474 O O . HIS A 1 188 ? 40.148 -30.250 -43.207 1.00 36.03 188 HIS A O 1
ATOM 1480 N N . ALA A 1 189 ? 42.335 -30.003 -43.704 1.00 35.50 189 ALA A N 1
ATOM 1481 C CA . ALA A 1 189 ? 42.694 -28.806 -42.957 1.00 35.50 189 ALA A CA 1
ATOM 1482 C C . ALA A 1 189 ? 42.088 -27.508 -43.514 1.00 35.50 189 ALA A C 1
ATOM 1484 O O . ALA A 1 189 ? 41.797 -27.452 -44.704 1.00 35.50 189 ALA A O 1
ATOM 1485 N N . ALA A 1 190 ? 42.044 -26.450 -42.688 1.00 35.00 190 ALA A N 1
ATOM 1486 C CA . ALA A 1 190 ? 42.586 -25.117 -43.011 1.00 35.00 190 ALA A CA 1
ATOM 1487 C C . ALA A 1 190 ? 42.189 -24.045 -41.971 1.00 35.00 190 ALA A C 1
ATOM 1489 O O . ALA A 1 190 ? 41.009 -23.865 -41.706 1.00 35.00 190 ALA A O 1
ATOM 1490 N N . PHE A 1 191 ? 43.212 -23.355 -41.437 1.00 35.69 191 PHE A N 1
ATOM 1491 C CA . PHE A 1 191 ? 43.352 -21.895 -41.225 1.00 35.69 191 PHE A CA 1
ATOM 1492 C C . PHE A 1 191 ? 42.128 -21.083 -40.729 1.00 35.69 191 PHE A C 1
ATOM 1494 O O . PHE A 1 191 ? 41.070 -21.111 -41.329 1.00 35.69 191 PHE A O 1
ATOM 1501 N N . GLY A 1 192 ? 42.189 -20.210 -39.723 1.00 33.22 192 GLY A N 1
ATOM 1502 C CA . GLY A 1 192 ? 43.291 -19.577 -39.009 1.00 33.22 192 GLY A CA 1
ATOM 1503 C C . GLY A 1 192 ? 42.775 -18.324 -38.268 1.00 33.22 192 GLY A C 1
ATOM 1504 O O . GLY A 1 192 ? 41.664 -17.864 -38.512 1.00 33.22 192 GLY A O 1
ATOM 1505 N N . SER A 1 193 ? 43.637 -17.780 -37.404 1.00 36.91 193 SER A N 1
ATOM 1506 C CA . SER A 1 193 ? 43.652 -16.399 -36.882 1.00 36.91 193 SER A CA 1
ATOM 1507 C C . SER A 1 193 ? 42.683 -15.984 -35.757 1.00 36.91 193 SER A C 1
ATOM 1509 O O . SER A 1 193 ? 41.529 -15.630 -35.966 1.00 36.91 193 SER A O 1
ATOM 1511 N N . ALA A 1 194 ? 43.252 -15.886 -34.550 1.00 43.25 194 ALA A N 1
ATOM 1512 C CA . ALA A 1 194 ? 42.886 -14.920 -33.506 1.00 43.25 194 ALA A CA 1
ATOM 1513 C C . ALA A 1 194 ? 43.820 -13.676 -33.602 1.00 43.25 194 ALA A C 1
ATOM 1515 O O . ALA A 1 194 ? 44.695 -13.650 -34.466 1.00 43.25 194 ALA A O 1
ATOM 1516 N N . PRO A 1 195 ? 43.792 -12.718 -32.657 1.00 47.66 195 PRO A N 1
ATOM 1517 C CA . PRO A 1 195 ? 42.802 -11.657 -32.453 1.00 47.66 195 PRO A CA 1
ATOM 1518 C C . PRO A 1 195 ? 43.447 -10.252 -32.579 1.00 47.66 195 PRO A C 1
ATOM 1520 O O . PRO A 1 195 ? 44.664 -10.118 -32.479 1.00 47.66 195 PRO A O 1
ATOM 1523 N N . ILE A 1 196 ? 42.659 -9.174 -32.692 1.00 39.97 196 ILE A N 1
ATOM 1524 C CA . ILE A 1 196 ? 43.185 -7.804 -32.534 1.00 39.97 196 ILE A CA 1
ATOM 1525 C C . ILE A 1 196 ? 42.455 -7.065 -31.404 1.00 39.97 196 ILE A C 1
ATOM 1527 O O . ILE A 1 196 ? 41.288 -6.698 -31.510 1.00 39.97 196 ILE A O 1
ATOM 1531 N N . ARG A 1 197 ? 43.200 -6.858 -30.309 1.00 41.44 197 ARG A N 1
ATOM 1532 C CA . ARG A 1 197 ? 43.000 -5.813 -29.296 1.00 41.44 197 ARG A CA 1
ATOM 1533 C C . ARG A 1 197 ? 43.541 -4.496 -29.846 1.00 41.44 197 ARG A C 1
ATOM 1535 O O . ARG A 1 197 ? 44.704 -4.465 -30.236 1.00 41.44 197 ARG A O 1
ATOM 1542 N N . ILE A 1 198 ? 42.779 -3.409 -29.738 1.00 47.31 198 ILE A N 1
ATOM 1543 C CA . ILE A 1 198 ? 43.325 -2.044 -29.779 1.00 47.31 198 ILE A CA 1
ATOM 1544 C C . ILE A 1 198 ? 42.617 -1.206 -28.707 1.00 47.31 198 ILE A C 1
ATOM 1546 O O . ILE A 1 198 ? 41.422 -0.952 -28.795 1.00 47.31 198 ILE A O 1
ATOM 1550 N N . ASN A 1 199 ? 43.383 -0.805 -27.692 1.00 49.38 199 ASN A N 1
ATOM 1551 C CA . ASN A 1 199 ? 43.106 0.323 -26.797 1.00 49.38 199 ASN A CA 1
ATOM 1552 C C . ASN A 1 199 ? 43.834 1.551 -27.362 1.00 49.38 199 ASN A C 1
ATOM 1554 O O . ASN A 1 199 ? 44.974 1.394 -27.809 1.00 49.38 199 ASN A O 1
ATOM 1558 N N . PRO A 1 200 ? 43.260 2.759 -27.262 1.00 63.50 200 PRO A N 1
ATOM 1559 C CA . PRO A 1 200 ? 44.084 3.971 -27.181 1.00 63.50 200 PRO A CA 1
ATOM 1560 C C . PRO A 1 200 ? 43.539 4.953 -26.092 1.00 63.50 200 PRO A C 1
ATOM 1562 O O . PRO A 1 200 ? 42.583 4.608 -25.400 1.00 63.50 200 PRO A O 1
ATOM 1565 N N . PRO A 1 201 ? 44.182 6.104 -25.798 1.00 58.94 201 PRO A N 1
ATOM 1566 C CA . PRO A 1 201 ? 44.976 6.270 -24.576 1.00 58.94 201 PRO A CA 1
ATOM 1567 C C . PRO A 1 201 ? 44.510 7.440 -23.677 1.00 58.94 201 PRO A C 1
ATOM 1569 O O . PRO A 1 201 ? 43.857 8.376 -24.129 1.00 58.94 201 PRO A O 1
ATOM 1572 N N . TYR A 1 202 ? 44.929 7.434 -22.408 1.00 54.41 202 TYR A N 1
ATOM 1573 C CA . TYR A 1 202 ? 44.942 8.632 -21.555 1.00 54.41 202 TYR A CA 1
ATOM 1574 C C . TYR A 1 202 ? 46.205 9.471 -21.814 1.00 54.41 202 TYR A C 1
ATOM 1576 O O . TYR A 1 202 ? 47.307 8.923 -21.856 1.00 54.41 202 TYR A O 1
ATOM 1584 N N . PRO A 1 203 ? 46.063 10.801 -21.865 1.00 62.62 203 PRO A N 1
ATOM 1585 C CA . PRO A 1 203 ? 46.967 11.727 -21.179 1.00 62.62 203 PRO A CA 1
ATOM 1586 C C . PRO A 1 203 ? 46.120 12.662 -20.289 1.00 62.62 203 PRO A C 1
ATOM 1588 O O . PRO A 1 203 ? 44.955 12.903 -20.570 1.00 62.62 203 PRO A O 1
ATOM 1591 N N . GLY A 1 204 ? 46.555 13.255 -19.190 1.00 49.09 204 GLY A N 1
ATOM 1592 C CA . GLY A 1 204 ? 47.855 13.479 -18.593 1.00 49.09 204 GLY A CA 1
ATOM 1593 C C . GLY A 1 204 ? 47.614 14.571 -17.543 1.00 49.09 204 GLY A C 1
ATOM 1594 O O . GLY A 1 204 ? 46.822 15.487 -17.752 1.00 49.09 204 GLY A O 1
ATOM 1595 N N . THR A 1 205 ? 48.244 14.425 -16.390 1.00 50.59 205 THR A N 1
ATOM 1596 C CA . THR A 1 205 ? 48.350 15.415 -15.316 1.00 50.59 205 THR A CA 1
ATOM 1597 C C . THR A 1 205 ? 48.847 16.774 -15.813 1.00 50.59 205 THR A C 1
ATOM 1599 O O . THR A 1 205 ? 49.833 16.807 -16.549 1.00 50.59 205 THR A O 1
ATOM 1602 N N . ASN A 1 206 ? 48.291 17.882 -15.307 1.00 49.81 206 ASN A N 1
ATOM 1603 C CA . ASN A 1 206 ? 49.126 19.041 -14.994 1.00 49.81 206 ASN A CA 1
ATOM 1604 C C . ASN A 1 206 ? 48.560 19.928 -13.877 1.00 49.81 206 ASN A C 1
ATOM 1606 O O . ASN A 1 206 ? 47.362 20.187 -13.808 1.00 49.81 206 ASN A O 1
ATOM 1610 N N . ASN A 1 207 ? 49.491 20.353 -13.026 1.00 48.81 207 ASN A N 1
ATOM 1611 C CA . ASN A 1 207 ? 49.374 21.331 -11.950 1.00 48.81 207 ASN A CA 1
ATOM 1612 C C . ASN A 1 207 ? 49.079 22.736 -12.491 1.00 48.81 207 ASN A C 1
ATOM 1614 O O . ASN A 1 207 ? 49.773 23.176 -13.409 1.00 48.81 207 ASN A O 1
ATOM 1618 N N . GLN A 1 208 ? 48.193 23.467 -11.812 1.00 47.44 208 GLN A N 1
ATOM 1619 C CA . GLN A 1 208 ? 48.476 24.783 -11.216 1.00 47.44 208 GLN A CA 1
ATOM 1620 C C . GLN A 1 208 ? 47.393 25.146 -10.202 1.00 47.44 208 GLN A C 1
ATOM 1622 O O . GLN A 1 208 ? 46.209 24.870 -10.492 1.00 47.44 208 GLN A O 1
#

pLDDT: mean 71.04, std 24.48, range [29.39, 98.0]

Foldseek 3Di:
DDPPPDDDDPVLLVVLLVVLVVVLVVLDALVVSCCQRVNCVHPNCVSQVDPVNSLSSLPDPSVVVSLVSSVVSVVVPPDDDCPPDPDDDDDDDDDPVVVVVLVVVCVVVVHDSVSSVVNVVSRDDDPVPDDDPDPPPPPDPPDDDDDDDDDDDDDDDDDDDDDDDDDDDDDDDDDDDDDDDDDDDDDDDDDDDDDDDDDDDDDDDDDD

Radius of gyration: 32.2 Å; chains: 1; bounding box: 77×91×66 Å